Protein AF-A0A1A8GJW4-F1 (afdb_monomer_lite)

InterPro domains:
  IPR020796 Origin recognition complex, subunit 5 [PTHR12705] (11-185)
  IPR048866 ORC5, lid domain [PF21639] (101-168)

pLDDT: mean 83.35, std 12.85, range [35.0, 97.81]

Radius of gyration: 25.2 Å; chains: 1; bounding box: 48×34×77 Å

Sequence (191 aa):
VRIYRQQSSQFPAEQTRYIIMEKAELLRDADANLLPALLRLQELVEDNVTVILLSEIVWEAFRPNTGCFEPLLLHFPDYSKDELKQVLSKNKHPSYSAEFYSSYINILLGVFYSVCRDLRELRHLAALNFSKFCEPLEAGKAKAGDTHKLWKNIEPHLKKAMQTVYLREVSSLQWEQIQQMEEQETGAVRG

Structure (mmCIF, N/CA/C/O backbone):
data_AF-A0A1A8GJW4-F1
#
_entry.id   AF-A0A1A8GJW4-F1
#
loop_
_atom_site.group_PDB
_atom_site.id
_atom_site.type_symbol
_atom_site.label_atom_id
_atom_site.label_alt_id
_atom_site.label_comp_id
_atom_site.label_asym_id
_atom_site.label_entity_id
_atom_site.label_seq_id
_atom_site.pdbx_PDB_ins_code
_atom_site.Cartn_x
_atom_site.Cartn_y
_atom_site.Cartn_z
_atom_site.occupancy
_atom_site.B_iso_or_equiv
_atom_site.auth_seq_id
_atom_site.auth_comp_id
_atom_site.auth_asym_id
_atom_site.auth_atom_id
_atom_site.pdbx_PDB_model_num
ATOM 1 N N . VAL A 1 1 ? 16.864 -10.056 -25.316 1.00 65.69 1 VAL A N 1
ATOM 2 C CA . VAL A 1 1 ? 16.458 -9.907 -26.739 1.00 65.69 1 VAL A CA 1
ATOM 3 C C . VAL A 1 1 ? 16.730 -11.157 -27.577 1.00 65.69 1 VAL A C 1
ATOM 5 O O . VAL A 1 1 ? 15.770 -11.748 -28.041 1.00 65.69 1 VAL A O 1
ATOM 8 N N . ARG A 1 2 ? 17.983 -11.616 -27.749 1.00 70.00 2 ARG A N 1
ATOM 9 C CA . ARG A 1 2 ? 18.290 -12.791 -28.604 1.00 70.00 2 ARG A CA 1
ATOM 10 C C . ARG A 1 2 ? 17.572 -14.079 -28.179 1.00 70.00 2 ARG A C 1
ATOM 12 O O . ARG A 1 2 ? 16.931 -14.709 -29.007 1.00 70.00 2 ARG A O 1
ATOM 19 N N . ILE A 1 3 ? 17.626 -14.406 -26.887 1.00 71.62 3 ILE A N 1
ATOM 20 C CA . ILE A 1 3 ? 16.939 -15.578 -26.314 1.00 71.62 3 ILE A CA 1
ATOM 21 C C . ILE A 1 3 ? 15.421 -15.466 -26.515 1.00 71.62 3 ILE A C 1
ATOM 23 O O . ILE A 1 3 ? 14.776 -16.424 -26.923 1.00 71.62 3 ILE A O 1
ATOM 27 N N . TYR A 1 4 ? 14.867 -14.269 -26.302 1.00 73.31 4 TYR A N 1
ATOM 28 C CA . TYR A 1 4 ? 13.439 -14.013 -26.478 1.00 73.31 4 TYR A CA 1
ATOM 29 C C . TYR A 1 4 ? 12.990 -14.254 -27.924 1.00 73.31 4 TYR A C 1
ATOM 31 O O . TYR A 1 4 ? 12.059 -15.017 -28.140 1.00 73.31 4 TYR A O 1
ATOM 39 N N . ARG A 1 5 ? 13.692 -13.681 -28.914 1.00 66.06 5 ARG A N 1
ATOM 40 C CA . ARG A 1 5 ? 13.371 -13.878 -30.341 1.00 66.06 5 ARG A CA 1
ATOM 41 C C . ARG A 1 5 ? 13.477 -15.346 -30.774 1.00 66.06 5 ARG A C 1
ATOM 43 O O . ARG A 1 5 ? 12.678 -15.808 -31.584 1.00 66.06 5 ARG A O 1
ATOM 50 N N . GLN A 1 6 ? 14.445 -16.092 -30.234 1.00 67.62 6 GLN A N 1
ATOM 51 C CA . GLN A 1 6 ? 14.575 -17.530 -30.503 1.00 67.62 6 GLN A CA 1
ATOM 52 C C . GLN A 1 6 ? 13.377 -18.330 -29.979 1.00 67.62 6 GLN A C 1
ATOM 54 O O . GLN A 1 6 ? 12.920 -19.245 -30.658 1.00 67.62 6 GLN A O 1
ATOM 59 N N . GLN A 1 7 ? 12.852 -17.975 -28.806 1.00 66.06 7 GLN A N 1
ATOM 60 C CA . GLN A 1 7 ? 11.685 -18.640 -28.225 1.00 66.06 7 GLN A CA 1
ATOM 61 C C . GLN A 1 7 ? 10.363 -18.177 -28.855 1.00 66.06 7 GLN A C 1
ATOM 63 O O . GLN A 1 7 ? 9.485 -19.003 -29.085 1.00 66.06 7 GLN A O 1
ATOM 68 N N . SER A 1 8 ? 10.222 -16.896 -29.206 1.00 63.62 8 SER A N 1
ATOM 69 C CA . SER A 1 8 ? 9.008 -16.377 -29.854 1.00 63.62 8 SER A CA 1
ATOM 70 C C . SER A 1 8 ? 8.843 -16.871 -31.293 1.00 63.62 8 SER A C 1
ATOM 72 O O . SER A 1 8 ? 7.721 -17.082 -31.735 1.00 63.62 8 SER A O 1
ATOM 74 N N . SER A 1 9 ? 9.940 -17.168 -32.000 1.00 61.66 9 SER A N 1
ATOM 75 C CA . SER A 1 9 ? 9.884 -17.821 -33.321 1.00 61.66 9 SER A CA 1
ATOM 76 C C . SER A 1 9 ? 9.270 -19.228 -33.265 1.00 61.66 9 SER A C 1
ATOM 78 O O . SER A 1 9 ? 8.787 -19.726 -34.277 1.00 61.66 9 SER A O 1
ATOM 80 N N . GLN A 1 10 ? 9.288 -19.872 -32.092 1.00 60.69 10 GLN A N 1
ATOM 81 C CA . GLN A 1 10 ? 8.642 -21.168 -31.856 1.00 60.69 10 GLN A CA 1
ATOM 82 C C . GLN A 1 10 ? 7.187 -21.016 -31.378 1.00 60.69 10 GLN A C 1
ATOM 84 O O . GLN A 1 10 ? 6.403 -21.947 -31.537 1.00 60.69 10 GLN A O 1
ATOM 89 N N . PHE A 1 11 ? 6.818 -19.847 -30.835 1.00 63.12 11 PHE A N 1
ATOM 90 C CA . PHE A 1 11 ? 5.489 -19.533 -30.298 1.00 63.12 11 PHE A CA 1
ATOM 91 C C . PHE A 1 11 ? 5.122 -18.056 -30.560 1.00 63.12 11 PHE A C 1
ATOM 93 O O . PHE A 1 11 ? 5.321 -17.200 -29.681 1.00 63.12 11 PHE A O 1
ATOM 100 N N . PRO A 1 12 ? 4.601 -17.731 -31.760 1.00 63.50 12 PRO A N 1
ATOM 101 C CA . PRO A 1 12 ? 4.150 -16.381 -32.089 1.00 63.50 12 PRO A CA 1
ATOM 102 C C . PRO A 1 12 ? 3.119 -15.884 -31.069 1.00 63.50 12 PRO A C 1
ATOM 104 O O . PRO A 1 12 ? 2.293 -16.658 -30.582 1.00 63.50 12 PRO A O 1
ATOM 107 N N . ALA A 1 13 ? 3.165 -14.601 -30.710 1.00 63.12 13 ALA A N 1
ATOM 108 C CA . ALA A 1 13 ? 2.218 -14.039 -29.756 1.00 63.12 13 ALA A CA 1
ATOM 109 C C . ALA A 1 13 ? 0.830 -13.871 -30.393 1.00 63.12 13 ALA A C 1
ATOM 111 O O . ALA A 1 13 ? 0.579 -12.901 -31.102 1.00 63.12 13 ALA A O 1
ATOM 112 N N . GLU A 1 14 ? -0.101 -14.778 -30.101 1.00 77.44 14 GLU A N 1
ATOM 113 C CA . GLU A 1 14 ? -1.529 -14.549 -30.380 1.00 77.44 14 GLU A CA 1
ATOM 114 C C . GLU A 1 14 ? -2.140 -13.501 -29.424 1.00 77.44 14 GLU A C 1
ATOM 116 O O . GLU A 1 14 ? -3.216 -12.965 -29.682 1.00 77.44 14 GLU A O 1
ATOM 121 N N . GLN A 1 15 ? -1.458 -13.197 -28.310 1.00 83.75 15 GLN A N 1
ATOM 122 C CA . GLN A 1 15 ? -1.910 -12.307 -27.235 1.00 83.75 15 GLN A CA 1
ATOM 123 C C . GLN A 1 15 ? -0.754 -11.479 -26.651 1.00 83.75 15 GLN A C 1
ATOM 125 O O . GLN A 1 15 ? 0.407 -11.883 -26.719 1.00 83.75 15 GLN A O 1
ATOM 130 N N . THR A 1 16 ? -1.074 -10.337 -26.032 1.00 90.69 16 THR A N 1
ATOM 131 C CA . THR A 1 16 ? -0.095 -9.464 -25.362 1.00 90.69 16 THR A CA 1
ATOM 132 C C . THR A 1 16 ? 0.593 -10.174 -24.199 1.00 90.69 16 THR A C 1
ATOM 134 O O . THR A 1 16 ? -0.069 -10.738 -23.326 1.00 90.69 16 THR A O 1
ATOM 137 N N . ARG A 1 17 ? 1.927 -10.101 -24.140 1.00 90.31 17 ARG A N 1
ATOM 138 C CA . ARG A 1 17 ? 2.721 -10.631 -23.022 1.00 90.31 17 ARG A CA 1
ATOM 139 C C . ARG A 1 17 ? 3.146 -9.514 -22.079 1.00 90.31 17 ARG A C 1
ATOM 141 O O . ARG A 1 17 ? 3.749 -8.534 -22.503 1.00 90.31 17 ARG A O 1
ATOM 148 N N . TYR A 1 18 ? 2.861 -9.689 -20.794 1.00 95.19 18 TYR A N 1
ATOM 149 C CA . TYR A 1 18 ? 3.146 -8.693 -19.766 1.00 95.19 18 TYR A CA 1
ATOM 150 C C . TYR A 1 18 ? 4.381 -9.076 -18.954 1.00 95.19 18 TYR A C 1
ATOM 152 O O . TYR A 1 18 ? 4.516 -10.217 -18.514 1.00 95.19 18 TYR A O 1
ATOM 160 N N . ILE A 1 19 ? 5.262 -8.107 -18.730 1.00 95.81 19 ILE A N 1
ATOM 161 C CA . ILE A 1 19 ? 6.399 -8.219 -17.817 1.00 95.81 19 ILE A CA 1
ATOM 162 C C . ILE A 1 19 ? 6.176 -7.198 -16.710 1.00 95.81 19 ILE A C 1
ATOM 164 O O . ILE A 1 19 ? 6.215 -5.997 -16.962 1.00 95.81 19 ILE A O 1
ATOM 168 N N . ILE A 1 20 ? 5.921 -7.678 -15.497 1.00 97.06 20 ILE A N 1
ATOM 169 C CA . ILE A 1 20 ? 5.679 -6.828 -14.330 1.00 97.06 20 ILE A CA 1
ATOM 170 C C . ILE A 1 20 ? 6.958 -6.787 -13.504 1.00 97.06 20 ILE A C 1
ATOM 172 O O . ILE A 1 20 ? 7.481 -7.831 -13.113 1.00 97.06 20 ILE A O 1
ATOM 176 N N . MET A 1 21 ? 7.461 -5.583 -13.253 1.00 95.56 21 MET A N 1
ATOM 177 C CA . MET A 1 21 ? 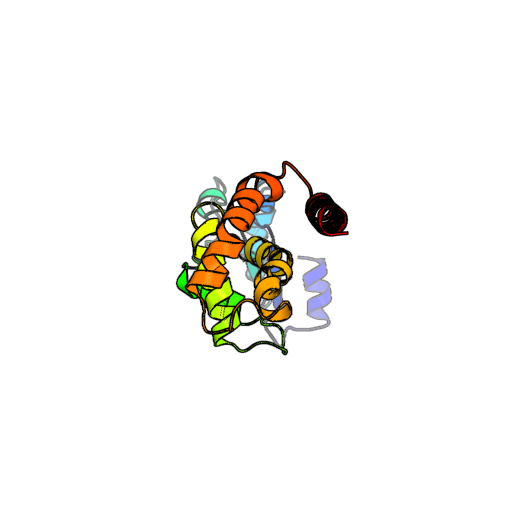8.644 -5.353 -12.434 1.00 95.56 21 MET A CA 1
ATOM 178 C C . MET A 1 21 ? 8.259 -4.568 -11.189 1.00 95.56 21 MET A C 1
ATOM 180 O O . MET A 1 21 ? 7.902 -3.393 -11.265 1.00 95.56 21 MET A O 1
ATOM 184 N N . GLU A 1 22 ? 8.343 -5.233 -10.043 1.00 95.12 22 GLU A N 1
ATOM 185 C CA . GLU A 1 22 ? 8.208 -4.601 -8.734 1.00 95.12 22 GLU A CA 1
ATOM 186 C C . GLU A 1 22 ? 9.512 -3.920 -8.318 1.00 95.12 22 GLU A C 1
ATOM 188 O O . GLU A 1 22 ? 10.598 -4.362 -8.702 1.00 95.12 22 GLU A O 1
ATOM 193 N N . LYS A 1 23 ? 9.402 -2.862 -7.506 1.00 93.94 23 LYS A N 1
ATOM 194 C CA . LYS A 1 23 ? 10.543 -2.072 -7.015 1.00 93.94 23 LYS A CA 1
ATOM 195 C C . LYS A 1 23 ? 11.435 -1.568 -8.147 1.00 93.94 23 LYS A C 1
ATOM 197 O O . LYS A 1 23 ? 12.666 -1.676 -8.105 1.00 93.94 23 LYS A O 1
ATOM 202 N N . ALA A 1 24 ? 10.803 -1.046 -9.196 1.00 95.44 24 ALA A N 1
ATOM 2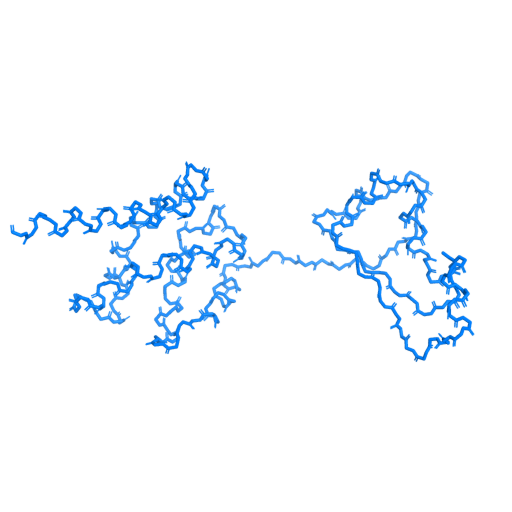03 C CA . ALA A 1 24 ? 11.486 -0.610 -10.404 1.00 95.44 24 ALA A CA 1
ATOM 204 C C . ALA A 1 24 ? 12.536 0.480 -10.128 1.00 95.44 24 ALA A C 1
ATOM 206 O O . ALA A 1 24 ? 13.466 0.625 -10.916 1.00 95.44 24 ALA A O 1
ATOM 207 N N . GLU A 1 25 ? 12.455 1.199 -9.005 1.00 93.94 25 GLU A N 1
ATOM 208 C CA . GLU A 1 25 ? 13.456 2.172 -8.558 1.00 93.94 25 GLU A CA 1
ATOM 209 C C . GLU A 1 25 ? 14.884 1.622 -8.504 1.00 93.94 25 GLU A C 1
ATOM 211 O O . GLU A 1 25 ? 15.827 2.391 -8.699 1.00 93.94 25 GLU A O 1
ATOM 216 N N . LEU A 1 26 ? 15.045 0.310 -8.301 1.00 92.69 26 LEU A N 1
ATOM 217 C CA . LEU A 1 26 ? 16.342 -0.369 -8.292 1.00 92.69 26 LEU A CA 1
ATOM 218 C C . LEU A 1 26 ? 16.977 -0.455 -9.688 1.00 92.69 26 LEU A C 1
ATOM 220 O O . LEU A 1 26 ? 18.186 -0.634 -9.808 1.00 92.69 26 LEU A O 1
ATOM 224 N N . LEU A 1 27 ? 16.192 -0.293 -10.761 1.00 91.31 27 LEU A N 1
ATOM 225 C CA . LEU A 1 27 ? 16.706 -0.268 -12.135 1.00 91.31 27 LEU A CA 1
ATOM 226 C C . LEU A 1 27 ? 17.577 0.958 -12.416 1.00 91.31 27 LEU A C 1
ATOM 228 O O . LEU A 1 27 ? 18.352 0.936 -13.368 1.00 91.31 27 LEU A O 1
ATOM 232 N N . ARG A 1 28 ? 17.467 2.010 -11.598 1.00 85.50 28 ARG A N 1
ATOM 233 C CA . ARG A 1 28 ? 18.303 3.214 -11.703 1.00 85.50 28 ARG A CA 1
ATOM 234 C C . ARG A 1 28 ? 19.750 2.951 -11.297 1.00 85.50 28 ARG A C 1
ATOM 236 O O . ARG A 1 28 ? 20.651 3.563 -11.857 1.00 85.50 28 ARG A O 1
ATOM 243 N N . ASP A 1 29 ? 19.947 2.032 -10.354 1.00 86.56 29 ASP A N 1
ATOM 244 C CA . ASP A 1 29 ? 21.261 1.649 -9.829 1.00 86.56 29 ASP A CA 1
ATOM 245 C C . ASP A 1 29 ? 21.875 0.466 -10.605 1.00 86.56 29 ASP A C 1
ATOM 247 O O . ASP A 1 29 ? 22.992 0.033 -10.322 1.00 86.56 29 ASP A O 1
ATOM 251 N N . ALA A 1 30 ? 21.135 -0.081 -11.575 1.00 87.31 30 ALA A N 1
ATOM 252 C CA . ALA A 1 30 ? 21.574 -1.164 -12.445 1.00 87.31 30 ALA A CA 1
ATOM 253 C C . ALA A 1 30 ? 22.366 -0.633 -13.660 1.00 87.31 30 ALA A C 1
ATOM 255 O O . ALA A 1 30 ? 22.903 0.474 -13.658 1.00 87.31 30 ALA A O 1
ATOM 256 N N . ASP A 1 31 ? 22.467 -1.434 -14.725 1.00 87.62 31 ASP A N 1
ATOM 257 C CA . ASP A 1 31 ? 23.097 -0.993 -15.972 1.00 87.62 31 ASP A CA 1
ATOM 258 C C . ASP A 1 31 ? 22.328 0.183 -16.600 1.00 87.62 31 ASP A C 1
ATOM 260 O O . ASP A 1 31 ? 21.106 0.127 -16.758 1.00 87.62 31 ASP A O 1
ATOM 264 N N . ALA A 1 32 ? 23.056 1.220 -17.024 1.00 86.25 32 ALA A N 1
ATOM 265 C CA . ALA A 1 32 ? 22.484 2.453 -17.569 1.00 86.25 32 ALA A CA 1
ATOM 266 C C . ALA A 1 32 ? 21.585 2.236 -18.803 1.00 86.25 32 ALA A C 1
ATOM 268 O O . ALA A 1 32 ? 20.712 3.057 -19.087 1.00 86.25 32 ALA A O 1
ATOM 269 N N . ASN A 1 33 ? 21.768 1.133 -19.536 1.00 89.44 33 ASN A N 1
ATOM 270 C CA . ASN A 1 33 ? 20.973 0.812 -20.720 1.00 89.44 33 ASN A CA 1
ATOM 271 C C . ASN A 1 33 ? 19.769 -0.081 -20.412 1.00 89.44 33 ASN A C 1
ATOM 273 O O . ASN A 1 33 ? 18.920 -0.265 -21.286 1.00 89.44 33 ASN A O 1
ATOM 277 N N . LEU A 1 34 ? 19.668 -0.637 -19.201 1.00 92.25 34 LEU A N 1
ATOM 278 C CA . LEU A 1 34 ? 18.616 -1.588 -18.855 1.00 92.25 34 LEU A CA 1
ATOM 279 C C . LEU A 1 34 ? 17.235 -0.933 -18.885 1.00 92.25 34 LEU A C 1
ATOM 281 O O . LEU A 1 34 ? 16.339 -1.431 -19.565 1.00 92.25 34 LEU A O 1
ATOM 285 N N . LEU A 1 35 ? 17.067 0.198 -18.197 1.00 93.06 35 LEU A N 1
ATOM 286 C CA . LEU A 1 35 ? 15.797 0.921 -18.169 1.00 93.06 35 LEU A CA 1
ATOM 287 C C . LEU A 1 35 ? 15.375 1.395 -19.580 1.00 93.06 35 LEU A C 1
ATOM 289 O O . LEU A 1 35 ? 14.270 1.042 -19.999 1.00 93.06 35 LEU A O 1
ATOM 293 N N . PRO A 1 36 ? 16.226 2.086 -20.373 1.00 93.50 36 PRO A N 1
ATOM 294 C CA . PRO A 1 36 ? 15.900 2.421 -21.762 1.00 93.50 36 PRO A CA 1
ATOM 295 C C . PRO A 1 36 ? 15.526 1.210 -22.628 1.00 93.50 36 PRO A C 1
ATOM 297 O O . PRO A 1 36 ? 14.598 1.295 -23.437 1.00 93.50 36 PRO A O 1
ATOM 300 N N . ALA A 1 37 ? 16.216 0.077 -22.459 1.00 93.50 37 ALA A N 1
ATOM 301 C CA . ALA A 1 37 ? 15.924 -1.145 -23.203 1.00 93.50 37 ALA A CA 1
ATOM 302 C C . ALA A 1 37 ? 14.579 -1.767 -22.807 1.00 93.50 37 ALA A C 1
ATOM 304 O O . ALA A 1 37 ? 13.872 -2.275 -23.674 1.00 93.50 37 ALA A O 1
ATOM 305 N N . LEU A 1 38 ? 14.207 -1.718 -21.526 1.00 94.81 38 LEU A N 1
ATOM 306 C CA . LEU A 1 38 ? 12.911 -2.199 -21.043 1.00 94.81 38 LEU A CA 1
ATOM 307 C C . LEU A 1 38 ? 11.757 -1.343 -21.574 1.00 94.81 38 LEU A C 1
ATOM 309 O O . LEU A 1 38 ? 10.760 -1.889 -22.040 1.00 94.81 38 LEU A O 1
ATOM 313 N N . LEU A 1 39 ? 11.914 -0.017 -21.580 1.00 94.94 39 LEU A N 1
ATOM 314 C CA . LEU A 1 39 ? 10.895 0.910 -22.088 1.00 94.94 39 LEU A CA 1
ATOM 315 C C . LEU A 1 39 ? 10.634 0.724 -23.588 1.00 94.94 39 LEU A C 1
ATOM 317 O O . LEU A 1 39 ? 9.508 0.881 -24.044 1.00 94.94 39 LEU A O 1
ATOM 321 N N . ARG A 1 40 ? 11.664 0.343 -24.353 1.00 95.31 40 ARG A N 1
ATOM 322 C CA . ARG A 1 40 ? 11.571 0.064 -25.797 1.00 95.31 40 ARG A CA 1
ATOM 323 C C . ARG A 1 40 ? 11.541 -1.426 -26.122 1.00 95.31 40 ARG A C 1
ATOM 325 O O . ARG A 1 40 ? 11.787 -1.811 -27.266 1.00 95.31 40 ARG A O 1
ATOM 332 N N . LEU A 1 41 ? 11.264 -2.284 -25.138 1.00 94.38 41 LEU A N 1
ATOM 333 C CA . LEU A 1 41 ? 11.421 -3.727 -25.306 1.00 94.38 41 LEU A CA 1
ATOM 334 C C . LEU A 1 41 ? 10.573 -4.256 -26.461 1.00 94.38 41 LEU A C 1
ATOM 336 O O . LEU A 1 41 ? 11.084 -5.062 -27.230 1.00 94.38 41 LEU A O 1
ATOM 340 N N . GLN A 1 42 ? 9.343 -3.755 -26.612 1.00 92.62 42 GLN A N 1
ATOM 341 C CA . GLN A 1 42 ? 8.426 -4.093 -27.704 1.00 92.62 42 GLN A CA 1
ATOM 342 C C . GLN A 1 42 ? 9.080 -3.920 -29.085 1.00 92.62 42 GLN A C 1
ATOM 344 O O . GLN A 1 42 ? 9.060 -4.834 -29.906 1.00 92.62 42 GLN A O 1
ATOM 349 N N . GLU A 1 43 ? 9.728 -2.777 -29.318 1.00 92.94 43 GLU A N 1
ATOM 350 C CA . GLU A 1 43 ? 10.438 -2.477 -30.567 1.00 92.94 43 GLU A CA 1
ATOM 351 C C . GLU A 1 43 ? 11.680 -3.360 -30.732 1.00 92.94 43 GLU A C 1
ATOM 353 O O . GLU A 1 43 ? 11.978 -3.835 -31.823 1.00 92.94 43 GLU A O 1
ATOM 358 N N . LEU A 1 44 ? 12.406 -3.612 -29.639 1.00 91.88 44 LEU A N 1
ATOM 359 C CA . LEU A 1 44 ? 13.618 -4.433 -29.660 1.00 91.88 44 LEU A CA 1
ATOM 360 C C . LEU A 1 44 ? 13.328 -5.910 -29.930 1.00 91.88 44 LEU A C 1
ATOM 362 O O . LEU A 1 44 ? 14.182 -6.611 -30.477 1.00 91.88 44 LEU A O 1
ATOM 366 N N . VAL A 1 45 ? 12.167 -6.421 -29.531 1.00 89.38 45 VAL A N 1
ATOM 367 C CA . VAL A 1 45 ? 11.777 -7.816 -29.781 1.00 89.38 45 VAL A CA 1
ATOM 368 C C . VAL A 1 45 ? 10.889 -7.983 -31.008 1.00 89.38 45 VAL A C 1
ATOM 370 O O . VAL A 1 45 ? 10.791 -9.111 -31.474 1.00 89.38 45 VAL A O 1
ATOM 373 N N . GLU A 1 46 ? 10.341 -6.889 -31.549 1.00 87.81 46 GLU A N 1
ATOM 374 C CA . GLU A 1 46 ? 9.384 -6.883 -32.667 1.00 87.81 46 GLU A CA 1
ATOM 375 C C . GLU A 1 46 ? 8.161 -7.771 -32.374 1.00 87.81 46 GLU A C 1
ATOM 377 O O . GLU A 1 46 ? 7.705 -8.541 -33.213 1.00 87.81 46 GLU A O 1
ATOM 382 N N . ASP A 1 47 ? 7.652 -7.688 -31.142 1.00 86.62 47 ASP A N 1
ATOM 383 C CA . ASP A 1 47 ? 6.578 -8.547 -30.639 1.00 86.62 47 ASP A CA 1
ATOM 384 C C . ASP A 1 47 ? 5.688 -7.787 -29.646 1.00 86.62 47 ASP A C 1
ATOM 386 O O . ASP A 1 47 ? 6.105 -6.776 -29.080 1.00 86.62 47 ASP A O 1
ATOM 390 N N . ASN A 1 48 ? 4.472 -8.277 -29.405 1.00 90.19 48 ASN A N 1
ATOM 391 C CA . ASN A 1 48 ? 3.480 -7.634 -28.546 1.00 90.19 48 ASN A CA 1
ATOM 392 C C . ASN A 1 48 ? 3.787 -7.867 -27.054 1.00 90.19 48 ASN A C 1
ATOM 394 O O . ASN A 1 48 ? 3.234 -8.759 -26.399 1.00 90.19 48 ASN A O 1
ATOM 398 N N . VAL A 1 49 ? 4.712 -7.062 -26.527 1.00 92.56 49 VAL A N 1
ATOM 399 C CA . VAL A 1 49 ? 5.171 -7.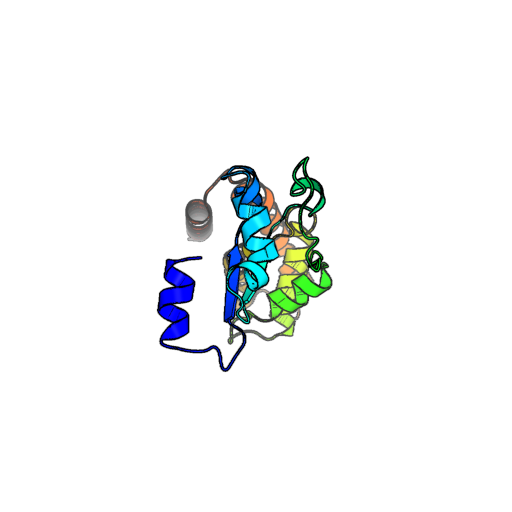100 -25.135 1.00 92.56 49 VAL A CA 1
ATOM 400 C C . VAL A 1 49 ? 4.917 -5.769 -24.452 1.00 92.56 49 VAL A C 1
ATOM 402 O O . VAL A 1 49 ? 5.324 -4.723 -24.946 1.00 92.56 49 VAL A O 1
ATOM 405 N N . THR A 1 50 ? 4.319 -5.815 -23.266 1.00 95.50 50 THR A N 1
ATOM 406 C CA . THR A 1 50 ? 4.124 -4.648 -22.404 1.00 95.50 50 THR A CA 1
ATOM 407 C C . THR A 1 50 ? 4.912 -4.821 -21.113 1.00 95.50 50 THR A C 1
ATOM 409 O O . THR A 1 50 ? 4.755 -5.818 -20.408 1.00 95.50 50 THR A O 1
ATOM 412 N N . VAL A 1 51 ? 5.748 -3.836 -20.784 1.00 96.81 51 VAL A N 1
ATOM 413 C CA . VAL A 1 51 ? 6.468 -3.780 -19.507 1.00 96.81 51 VAL A CA 1
ATOM 414 C C . VAL A 1 51 ? 5.720 -2.844 -18.563 1.00 96.81 51 VAL A C 1
ATOM 416 O O . VAL A 1 51 ? 5.436 -1.703 -18.919 1.00 96.81 51 VAL A O 1
ATOM 419 N N . ILE A 1 52 ? 5.400 -3.327 -17.365 1.00 97.81 52 ILE A N 1
ATOM 420 C CA . ILE A 1 52 ? 4.753 -2.562 -16.298 1.00 97.81 52 ILE A CA 1
ATOM 421 C C . ILE A 1 52 ? 5.769 -2.394 -15.173 1.00 97.81 52 ILE A C 1
ATOM 423 O O . ILE A 1 52 ? 6.229 -3.378 -14.593 1.00 97.81 52 ILE A O 1
ATOM 427 N N . LEU A 1 53 ? 6.117 -1.146 -14.877 1.00 96.75 53 LEU A N 1
ATOM 428 C CA . LEU A 1 53 ? 7.046 -0.783 -13.812 1.00 96.75 53 LEU A CA 1
ATOM 429 C C . LEU A 1 53 ? 6.249 -0.284 -12.606 1.00 96.75 53 LEU A C 1
ATOM 431 O O . LEU A 1 53 ? 5.456 0.647 -12.731 1.00 96.75 53 LEU A O 1
ATOM 435 N N . LEU A 1 54 ? 6.463 -0.900 -11.447 1.00 97.25 54 LEU A N 1
ATOM 436 C CA . LEU A 1 54 ? 5.847 -0.513 -10.180 1.00 97.25 54 LEU A CA 1
ATOM 437 C C . LEU A 1 54 ? 6.924 0.096 -9.280 1.00 97.25 54 LEU A C 1
ATOM 439 O O . LEU A 1 54 ? 7.953 -0.538 -9.036 1.00 97.25 54 LEU A O 1
ATOM 443 N N . SER A 1 55 ? 6.692 1.312 -8.789 1.00 95.62 55 SER A N 1
ATOM 444 C CA . SER A 1 55 ? 7.623 2.023 -7.912 1.00 95.62 55 SER A CA 1
ATOM 445 C C . SER A 1 55 ? 6.899 2.966 -6.957 1.00 95.62 55 SER A C 1
ATOM 447 O O . SER A 1 55 ? 5.816 3.458 -7.267 1.00 95.62 55 SER A O 1
ATOM 449 N N . GLU A 1 56 ? 7.534 3.241 -5.819 1.00 93.81 56 GLU A N 1
ATOM 450 C CA . GLU A 1 56 ? 7.141 4.287 -4.865 1.00 93.81 56 GLU A CA 1
ATOM 451 C C . GLU A 1 56 ? 7.777 5.654 -5.197 1.00 93.81 56 GLU A C 1
ATOM 453 O O . GLU A 1 56 ? 7.509 6.652 -4.529 1.00 93.81 56 GLU A O 1
ATOM 458 N N . ILE A 1 57 ? 8.630 5.720 -6.226 1.00 93.12 57 ILE A N 1
ATOM 459 C CA . ILE A 1 57 ? 9.345 6.934 -6.632 1.00 93.12 57 ILE A CA 1
ATOM 460 C C . ILE A 1 57 ? 8.702 7.539 -7.885 1.00 93.12 57 ILE A C 1
ATOM 462 O O . ILE A 1 57 ? 8.316 6.832 -8.815 1.00 93.12 57 ILE A O 1
ATOM 466 N N . VAL A 1 58 ? 8.628 8.871 -7.928 1.00 94.31 58 VAL A N 1
ATOM 467 C CA . VAL A 1 58 ? 8.140 9.620 -9.095 1.00 94.31 58 VAL A CA 1
ATOM 468 C C . VAL A 1 58 ? 9.050 9.445 -10.317 1.00 94.31 58 VAL A C 1
ATOM 470 O O . VAL A 1 58 ? 10.273 9.323 -10.196 1.00 94.31 58 VAL A O 1
ATOM 473 N N . TRP A 1 59 ? 8.454 9.458 -11.509 1.00 94.06 59 TRP A N 1
ATOM 474 C CA . TRP A 1 59 ? 9.137 9.155 -12.771 1.00 94.06 59 TRP A CA 1
ATOM 475 C C . TRP A 1 59 ? 10.318 10.084 -13.080 1.00 94.06 59 TRP A C 1
ATOM 477 O O . TRP A 1 59 ? 11.314 9.664 -13.664 1.00 94.06 59 TRP A O 1
ATOM 487 N N . GLU A 1 60 ? 10.265 11.339 -12.646 1.00 92.19 60 GLU A N 1
ATOM 488 C CA . GLU A 1 60 ? 11.332 12.319 -12.851 1.00 92.19 60 GLU A CA 1
ATOM 489 C C . GLU A 1 60 ? 12.675 11.832 -12.297 1.00 92.19 60 GLU A C 1
ATOM 491 O O . GLU A 1 60 ? 13.720 12.115 -12.879 1.00 92.19 60 GLU A O 1
ATOM 496 N N . ALA A 1 61 ? 12.653 11.046 -11.217 1.00 91.50 61 ALA A N 1
ATOM 497 C CA . ALA A 1 61 ? 13.855 10.486 -10.611 1.00 91.50 61 ALA A CA 1
ATOM 498 C C . ALA A 1 61 ? 14.395 9.242 -11.340 1.00 91.50 61 ALA A C 1
ATOM 500 O O . ALA A 1 61 ? 15.431 8.719 -10.931 1.00 91.50 61 ALA A O 1
ATOM 501 N N . PHE A 1 62 ? 13.704 8.747 -12.372 1.00 90.62 62 PHE A N 1
ATOM 502 C CA . PHE A 1 62 ? 14.145 7.651 -13.242 1.00 90.62 62 PHE A CA 1
ATOM 503 C C . PHE A 1 62 ? 14.831 8.136 -14.517 1.00 90.62 62 PHE A C 1
ATOM 505 O O . PHE A 1 62 ? 15.551 7.359 -15.146 1.00 90.62 62 PHE A O 1
ATOM 512 N N . ARG A 1 63 ? 14.594 9.388 -14.928 1.00 88.38 63 ARG A N 1
ATOM 513 C CA . ARG A 1 63 ? 15.057 9.887 -16.225 1.00 88.38 63 ARG A CA 1
ATOM 514 C C . ARG A 1 63 ? 16.591 9.890 -16.302 1.00 88.38 63 ARG A C 1
ATOM 516 O O . ARG A 1 63 ? 17.233 10.600 -15.529 1.00 88.38 63 ARG A O 1
ATOM 523 N N . PRO A 1 64 ? 17.194 9.157 -17.255 1.00 86.12 64 PRO A N 1
ATOM 524 C CA . PRO A 1 64 ? 18.628 9.226 -17.487 1.00 86.12 64 PRO A CA 1
ATOM 525 C C . PRO A 1 64 ? 18.997 10.538 -18.191 1.00 86.12 64 PRO A C 1
ATOM 527 O O . PRO A 1 64 ? 18.194 11.118 -18.925 1.00 86.12 64 PRO A O 1
ATOM 530 N N . ASN A 1 65 ? 20.253 10.969 -18.046 1.00 86.12 65 ASN A N 1
ATOM 531 C CA . ASN A 1 65 ? 20.757 12.218 -18.639 1.00 86.12 65 ASN A CA 1
ATOM 532 C C . ASN A 1 65 ? 20.635 12.271 -20.172 1.00 86.12 65 ASN A C 1
ATOM 534 O O . ASN A 1 65 ? 20.515 13.346 -20.751 1.00 86.12 65 ASN A O 1
ATOM 538 N N . THR A 1 66 ? 20.674 11.117 -20.837 1.00 85.75 66 THR A N 1
ATOM 539 C CA . THR A 1 66 ? 20.566 10.992 -22.298 1.00 85.75 66 THR A CA 1
ATOM 540 C C . THR A 1 66 ? 19.121 10.908 -22.799 1.00 85.75 66 THR A C 1
ATOM 542 O O . THR A 1 66 ? 18.906 10.781 -24.002 1.00 85.75 66 THR A O 1
ATOM 545 N N . GLY A 1 67 ? 18.134 10.964 -21.898 1.00 86.62 67 GLY A N 1
ATOM 546 C CA . GLY A 1 67 ? 16.723 10.745 -22.211 1.00 86.62 67 GLY A CA 1
ATOM 547 C C . GLY A 1 67 ? 16.372 9.270 -22.437 1.00 86.62 67 GLY A C 1
ATOM 548 O O . GLY A 1 67 ? 17.239 8.408 -22.593 1.00 86.62 67 GLY A O 1
ATOM 549 N N . CYS A 1 68 ? 15.074 8.965 -22.424 1.00 90.06 68 CYS A N 1
ATOM 550 C CA . CYS A 1 68 ? 14.534 7.635 -22.707 1.00 90.06 68 CYS A CA 1
ATOM 551 C C . CYS A 1 68 ? 13.097 7.738 -23.243 1.00 90.06 68 CYS A C 1
ATOM 553 O O . CYS A 1 68 ? 12.545 8.832 -23.340 1.00 90.06 68 CYS A O 1
ATOM 555 N N . PHE A 1 69 ? 12.510 6.606 -23.634 1.00 92.75 69 PHE A N 1
ATOM 556 C CA . PHE A 1 69 ? 11.112 6.556 -24.058 1.00 92.75 69 PHE A CA 1
ATOM 557 C C . PHE A 1 69 ? 10.188 6.835 -22.863 1.00 92.75 69 PHE A C 1
ATOM 559 O O . PHE A 1 69 ? 10.321 6.188 -21.828 1.00 92.75 69 PHE A O 1
ATOM 566 N N . GLU A 1 70 ? 9.260 7.782 -22.998 1.00 94.44 70 GLU A N 1
ATOM 567 C CA . GLU A 1 70 ? 8.359 8.177 -21.910 1.00 94.44 70 GLU A CA 1
ATOM 568 C C . GLU A 1 70 ? 7.193 7.177 -21.772 1.00 94.44 70 GLU A C 1
ATOM 570 O O . GLU A 1 70 ? 6.407 7.027 -22.712 1.00 94.44 70 GLU A O 1
ATOM 575 N N . PRO A 1 71 ? 7.061 6.478 -20.629 1.00 95.06 71 PRO A N 1
ATOM 576 C CA . PRO A 1 71 ? 5.983 5.525 -20.407 1.00 95.06 71 PRO A CA 1
ATOM 577 C C . PRO A 1 71 ? 4.659 6.227 -20.076 1.00 95.06 71 PRO A C 1
ATOM 579 O O . PRO A 1 71 ? 4.613 7.402 -19.710 1.00 95.06 71 PRO A O 1
ATOM 582 N N . LEU A 1 72 ? 3.563 5.466 -20.129 1.00 96.19 72 LEU A N 1
ATOM 583 C CA . LEU A 1 72 ? 2.289 5.900 -19.561 1.00 96.19 72 LEU A CA 1
ATOM 584 C C . LEU A 1 72 ? 2.383 5.896 -18.029 1.00 96.19 72 LEU A C 1
ATOM 586 O O . LEU A 1 72 ? 2.535 4.839 -17.416 1.00 96.19 72 LEU A O 1
ATOM 590 N N . LEU A 1 73 ? 2.256 7.072 -17.417 1.00 96.50 73 LEU A N 1
ATOM 591 C CA . LEU A 1 73 ? 2.292 7.222 -15.965 1.00 96.50 73 LEU A CA 1
ATOM 592 C C . LEU A 1 73 ? 0.902 7.006 -15.363 1.00 96.50 73 LEU A C 1
ATOM 594 O O . LEU A 1 73 ? -0.051 7.705 -15.705 1.00 96.50 73 LEU A O 1
ATOM 598 N N . LEU A 1 74 ? 0.802 6.049 -14.440 1.00 96.88 74 LEU A N 1
ATOM 599 C CA . LEU A 1 74 ? -0.407 5.762 -13.673 1.00 96.88 74 LEU A CA 1
ATOM 600 C C . LEU A 1 74 ? -0.115 5.972 -12.188 1.00 96.88 74 LEU A C 1
ATOM 602 O O . LEU A 1 74 ? 0.675 5.244 -11.594 1.00 96.88 74 LEU A O 1
ATOM 606 N N . HIS A 1 75 ? -0.757 6.974 -11.594 1.00 95.62 75 HIS A N 1
ATOM 607 C CA . HIS A 1 75 ? -0.620 7.277 -10.174 1.00 95.62 75 HIS A CA 1
ATOM 608 C C . HIS A 1 75 ? -1.679 6.528 -9.358 1.00 95.62 75 HIS A C 1
ATOM 610 O O . HIS A 1 75 ? -2.875 6.656 -9.622 1.00 95.62 75 HIS A O 1
ATOM 616 N N . PHE A 1 76 ? -1.229 5.778 -8.352 1.00 95.19 76 PHE A N 1
ATOM 617 C CA . PHE A 1 76 ? -2.080 5.122 -7.362 1.00 95.19 76 PHE A CA 1
ATOM 618 C C . PHE A 1 76 ? -2.060 5.972 -6.086 1.00 95.19 76 PHE A C 1
ATOM 620 O O . PHE A 1 76 ? -1.065 5.927 -5.366 1.00 95.19 76 PHE A O 1
ATOM 627 N N . PRO A 1 77 ? -3.101 6.786 -5.824 1.00 93.81 77 PRO A N 1
ATOM 628 C CA . PRO A 1 77 ? -3.116 7.669 -4.666 1.00 93.81 77 PRO A CA 1
ATOM 629 C C . PRO A 1 77 ? -3.221 6.886 -3.355 1.00 93.81 77 PRO A C 1
ATOM 631 O O . PRO A 1 77 ? -3.765 5.780 -3.312 1.00 93.81 77 PRO A O 1
ATOM 634 N N . ASP A 1 78 ? -2.760 7.512 -2.274 1.00 92.00 78 ASP A N 1
ATOM 635 C CA . ASP A 1 78 ? -2.955 6.999 -0.922 1.00 92.00 78 ASP A CA 1
ATOM 636 C C . ASP A 1 78 ? -4.443 6.887 -0.579 1.00 92.00 78 ASP A C 1
ATOM 638 O O . ASP A 1 78 ? -5.245 7.770 -0.894 1.00 92.00 78 ASP A O 1
ATOM 642 N N . TYR A 1 79 ? -4.799 5.833 0.155 1.00 95.25 79 TYR A N 1
ATOM 643 C CA . TYR A 1 79 ? -6.151 5.675 0.673 1.00 95.25 79 TYR A CA 1
ATOM 644 C C . TYR A 1 79 ? -6.498 6.773 1.683 1.00 95.25 79 TYR A C 1
ATOM 646 O O . TYR A 1 79 ? -5.771 7.032 2.649 1.00 95.25 79 TYR A O 1
ATOM 654 N N . SER A 1 80 ? -7.682 7.353 1.521 1.00 95.38 80 SER A N 1
ATOM 655 C CA . SER A 1 80 ? -8.315 8.189 2.537 1.00 95.38 80 SER A CA 1
ATOM 656 C C . SER A 1 80 ? -8.708 7.372 3.775 1.00 95.38 80 SER A C 1
ATOM 658 O O . SER A 1 80 ? -8.829 6.144 3.745 1.00 95.38 80 SER A O 1
ATOM 660 N N . LYS A 1 81 ? -8.976 8.060 4.892 1.00 95.19 81 LYS A N 1
ATOM 661 C CA . LYS A 1 81 ? -9.453 7.418 6.129 1.00 95.19 81 LYS A CA 1
ATOM 662 C C . LYS A 1 81 ? -10.719 6.581 5.905 1.00 95.19 81 LYS A C 1
ATOM 664 O O . LYS A 1 81 ? -10.845 5.500 6.480 1.00 95.19 81 LYS A O 1
ATOM 669 N N . ASP A 1 82 ? -11.636 7.069 5.074 1.00 95.56 82 ASP A N 1
ATOM 670 C CA . ASP A 1 82 ? -12.895 6.382 4.786 1.00 95.56 82 ASP A CA 1
ATOM 671 C C . ASP A 1 82 ? -12.681 5.147 3.904 1.00 95.56 82 ASP A C 1
ATOM 673 O O . ASP A 1 82 ? -13.262 4.096 4.179 1.00 95.56 82 ASP A O 1
ATOM 677 N N . GLU A 1 83 ? -11.794 5.216 2.908 1.00 96.06 83 GLU A N 1
ATOM 678 C CA . GLU A 1 83 ? -11.422 4.053 2.093 1.00 96.06 83 GLU A CA 1
ATOM 679 C C . GLU A 1 83 ? -10.703 2.990 2.927 1.00 96.06 83 GLU A C 1
ATOM 681 O O . GLU A 1 83 ? -11.059 1.813 2.855 1.00 96.06 83 GLU A O 1
ATOM 686 N N . LEU A 1 84 ? -9.763 3.387 3.794 1.00 95.81 84 LEU A N 1
ATOM 687 C CA . LEU A 1 84 ? -9.121 2.465 4.736 1.00 95.81 84 LEU A CA 1
ATOM 688 C C . LEU A 1 84 ? -10.157 1.780 5.627 1.00 95.81 84 LEU A C 1
ATOM 690 O O . LEU A 1 84 ? -10.110 0.561 5.797 1.00 95.81 84 LEU A O 1
ATOM 694 N N . LYS A 1 85 ? -11.127 2.534 6.160 1.00 95.00 85 LYS A N 1
ATOM 695 C CA . LYS A 1 85 ? -12.222 1.970 6.958 1.00 95.00 85 LYS A CA 1
ATOM 696 C C . LYS A 1 85 ? -13.004 0.935 6.157 1.00 95.00 85 LYS A C 1
ATOM 698 O O . LYS A 1 85 ? -13.261 -0.154 6.673 1.00 95.00 85 LYS A O 1
ATOM 703 N N . GLN A 1 86 ? -13.368 1.248 4.916 1.00 94.56 86 GLN A N 1
ATOM 704 C CA . GLN A 1 86 ? -14.108 0.335 4.044 1.00 94.56 86 GLN A CA 1
ATOM 705 C C . GLN A 1 86 ? -13.314 -0.937 3.739 1.00 94.56 86 GLN A C 1
ATOM 707 O O . GLN A 1 86 ? -13.862 -2.033 3.845 1.00 94.56 86 GLN A O 1
ATOM 712 N N . VAL A 1 87 ? -12.034 -0.815 3.383 1.00 94.94 87 VAL A N 1
ATOM 713 C CA . VAL A 1 87 ? -11.178 -1.956 3.032 1.00 94.94 87 VAL A CA 1
ATOM 714 C C . VAL A 1 87 ? -10.912 -2.838 4.251 1.00 94.94 87 VAL A C 1
ATOM 716 O O . VAL A 1 87 ? -11.088 -4.055 4.173 1.00 94.94 87 VAL A O 1
ATOM 719 N N . LEU A 1 88 ? -10.553 -2.250 5.394 1.00 93.88 88 LEU A N 1
ATOM 720 C CA . LEU A 1 88 ? -10.284 -2.996 6.625 1.00 93.88 88 LEU A CA 1
ATOM 721 C C . LEU A 1 88 ? -11.539 -3.702 7.151 1.00 93.88 88 LEU A C 1
ATOM 723 O O . LEU A 1 88 ? -11.456 -4.855 7.570 1.00 93.88 88 LEU A O 1
ATOM 727 N N . SER A 1 89 ? -12.712 -3.066 7.052 1.00 92.94 89 SER A N 1
ATOM 728 C CA . SER A 1 89 ? -13.975 -3.640 7.542 1.00 92.94 89 SER A CA 1
ATOM 729 C C . SER A 1 89 ? -14.440 -4.883 6.770 1.00 92.94 89 SER A C 1
ATOM 731 O O . SER A 1 89 ? -15.299 -5.613 7.265 1.00 92.94 89 SER A O 1
ATOM 733 N N . LYS A 1 90 ? -13.883 -5.158 5.580 1.00 88.75 90 LYS A N 1
ATOM 734 C CA . LYS A 1 90 ? -14.198 -6.370 4.800 1.00 88.75 90 LYS A CA 1
ATOM 735 C C . LYS A 1 90 ? -13.636 -7.647 5.432 1.00 88.75 90 LYS A C 1
ATOM 737 O O . LYS A 1 90 ? -14.223 -8.707 5.248 1.00 88.75 90 LYS A O 1
ATOM 742 N N . ASN A 1 91 ? -12.554 -7.558 6.208 1.00 78.81 91 ASN A N 1
ATOM 743 C CA . ASN A 1 91 ? -11.903 -8.712 6.847 1.00 78.81 91 ASN A CA 1
ATOM 744 C C . ASN A 1 91 ? -12.525 -9.057 8.213 1.00 78.81 91 ASN A C 1
ATOM 746 O O . ASN A 1 91 ? -11.814 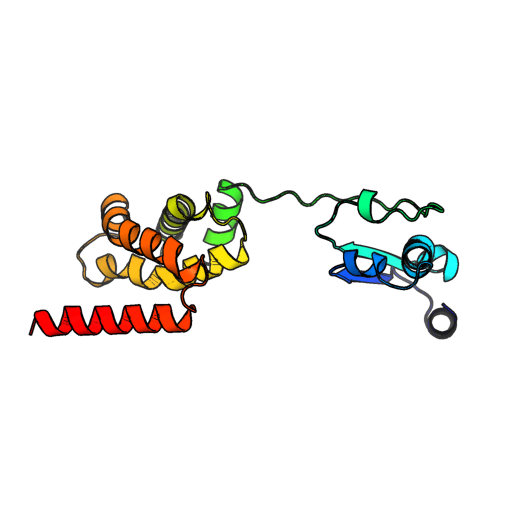-9.374 9.165 1.00 78.81 91 ASN A O 1
ATOM 750 N N . LYS A 1 92 ? -13.852 -8.944 8.339 1.00 82.81 92 LYS A N 1
ATOM 751 C CA . LYS A 1 92 ? -14.537 -9.179 9.612 1.00 82.81 92 LYS A CA 1
ATOM 752 C C . LYS A 1 92 ? -14.536 -10.661 9.989 1.00 82.81 92 LYS A C 1
ATOM 754 O O . LYS A 1 92 ? -14.669 -11.536 9.135 1.00 82.81 92 LYS A O 1
ATOM 759 N N . HIS A 1 93 ? -14.490 -10.935 11.288 1.00 75.44 93 HIS A N 1
ATOM 760 C CA . HIS A 1 93 ? -14.699 -12.286 11.792 1.00 75.44 93 HIS A CA 1
ATOM 761 C C . HIS A 1 93 ? -16.179 -12.706 11.620 1.00 75.44 93 HIS A C 1
ATOM 763 O O . HIS A 1 93 ? -17.065 -11.896 11.921 1.00 75.44 93 HIS A O 1
ATOM 769 N N . PRO A 1 94 ? -16.486 -13.946 11.180 1.00 79.25 94 PRO A N 1
ATOM 770 C CA . PRO A 1 94 ? -17.860 -14.391 10.915 1.00 79.25 94 PRO A CA 1
ATOM 771 C C . PRO A 1 94 ? -18.808 -14.268 12.114 1.00 79.25 94 PRO A C 1
ATOM 773 O O . PRO A 1 94 ? -19.991 -13.996 11.931 1.00 79.25 94 PRO A O 1
ATOM 776 N N . SER A 1 95 ? -18.287 -14.421 13.335 1.00 82.94 95 SER A N 1
ATOM 777 C CA . SER A 1 95 ? -19.080 -14.381 14.573 1.00 82.94 95 SER A CA 1
ATOM 778 C C . SER A 1 95 ? -19.612 -12.998 14.961 1.00 82.94 95 SER A C 1
ATOM 780 O O . SER A 1 95 ? -20.424 -12.915 15.878 1.00 82.94 95 SER A O 1
ATOM 782 N N . TYR A 1 96 ? -19.180 -11.918 14.299 1.00 83.81 96 TYR A N 1
ATOM 783 C CA . TYR A 1 96 ? -19.601 -10.556 14.639 1.00 83.81 96 TYR A CA 1
ATOM 784 C C . TYR A 1 96 ? -20.317 -9.857 13.473 1.00 83.81 96 TYR A C 1
ATOM 786 O O . TYR A 1 96 ? -20.080 -10.116 12.282 1.00 83.81 96 TYR A O 1
ATOM 794 N N . SER A 1 97 ? -21.218 -8.934 13.823 1.00 87.50 97 SER A N 1
ATOM 795 C CA . SER A 1 97 ? -21.935 -8.131 12.833 1.00 87.50 97 SER A CA 1
ATOM 796 C C . SER A 1 97 ? -20.979 -7.183 12.095 1.00 87.50 97 SER A C 1
ATOM 798 O O . SER A 1 97 ? -19.905 -6.828 12.592 1.00 87.50 97 SER A O 1
ATOM 800 N N . ALA A 1 98 ? -21.356 -6.781 10.880 1.00 88.44 98 ALA A N 1
ATOM 801 C CA . ALA A 1 98 ? -20.531 -5.872 10.085 1.00 88.44 98 ALA A CA 1
ATOM 802 C C . ALA A 1 98 ? -20.450 -4.480 10.731 1.00 88.44 98 ALA A C 1
ATOM 804 O O . ALA A 1 98 ? -19.404 -3.837 10.705 1.00 88.44 98 ALA A O 1
ATOM 805 N N . GLU A 1 99 ? -21.534 -4.045 11.367 1.00 88.75 99 GLU A N 1
ATOM 806 C CA . GLU A 1 99 ? -21.654 -2.768 12.068 1.00 88.75 99 GLU A CA 1
ATOM 807 C C . GLU A 1 99 ? -20.734 -2.729 13.290 1.00 88.75 99 GLU A C 1
ATOM 809 O O . GLU A 1 99 ? -20.066 -1.721 13.535 1.00 88.75 99 GLU A O 1
ATOM 814 N N . PHE A 1 100 ? -20.648 -3.843 14.024 1.00 88.25 100 PHE A N 1
ATOM 815 C CA . PHE A 1 100 ? -19.764 -3.972 15.177 1.00 88.25 100 PHE A CA 1
ATOM 816 C C . PHE A 1 100 ? -18.294 -3.868 14.763 1.00 88.25 100 PHE A C 1
ATOM 818 O O . PHE A 1 100 ? -17.550 -3.043 15.296 1.00 88.25 100 PHE A O 1
ATOM 825 N N . TYR A 1 101 ? -17.887 -4.645 13.755 1.00 91.25 101 TYR A N 1
ATOM 826 C CA . TYR A 1 101 ? -16.509 -4.621 13.266 1.00 91.25 101 TYR A CA 1
ATOM 827 C C . TYR A 1 101 ? -16.151 -3.279 12.604 1.00 91.25 101 TYR A C 1
ATOM 829 O O . TYR A 1 101 ? -15.074 -2.738 12.831 1.00 91.25 101 TYR A O 1
ATOM 837 N N . SER A 1 102 ? -17.075 -2.667 11.861 1.00 91.38 102 SER A N 1
ATOM 838 C CA . SER A 1 102 ? -16.884 -1.323 11.296 1.00 91.38 102 SER A CA 1
ATOM 839 C C . SER A 1 102 ? -16.711 -0.254 12.381 1.00 91.38 102 SER A C 1
ATOM 841 O O . SER A 1 102 ? -15.880 0.648 12.244 1.00 91.38 102 SER A O 1
ATOM 843 N N . SER A 1 103 ? -17.436 -0.373 13.499 1.00 89.81 103 SER A N 1
ATOM 844 C CA . SER A 1 103 ? -17.261 0.506 14.662 1.00 89.81 103 SER A CA 1
ATOM 845 C C . SER A 1 103 ? -15.885 0.323 15.305 1.00 89.81 103 SER A C 1
ATOM 847 O O . SER A 1 103 ? -15.226 1.313 15.621 1.00 89.81 103 SER A O 1
ATOM 849 N N . TYR A 1 104 ? -15.411 -0.921 15.425 1.00 91.12 104 TYR A N 1
ATOM 850 C CA . TYR A 1 104 ? -14.054 -1.228 15.879 1.00 91.12 104 TYR A CA 1
ATOM 851 C C . TYR A 1 104 ? -12.985 -0.580 14.987 1.00 91.12 104 TYR A C 1
ATOM 853 O O . TYR A 1 104 ? -12.133 0.161 15.479 1.00 91.12 104 TYR A O 1
ATOM 861 N N . ILE A 1 105 ? -13.065 -0.782 13.669 1.00 93.31 105 ILE A N 1
ATOM 862 C CA . ILE A 1 105 ? -12.118 -0.193 12.713 1.00 93.31 105 ILE A CA 1
ATOM 863 C C . ILE A 1 105 ? -12.154 1.339 12.772 1.00 93.31 105 ILE A C 1
ATOM 865 O O . ILE A 1 105 ? -11.110 1.984 12.715 1.00 93.31 105 ILE A O 1
ATOM 869 N N . ASN A 1 106 ? -13.332 1.942 12.948 1.00 92.19 106 ASN A N 1
ATOM 870 C CA . ASN A 1 106 ? -13.461 3.389 13.104 1.00 92.19 106 ASN A CA 1
ATOM 871 C C . ASN A 1 106 ? -12.709 3.915 14.339 1.00 92.19 106 ASN A C 1
ATOM 873 O O . ASN A 1 106 ? -12.068 4.963 14.267 1.00 92.19 106 ASN A O 1
ATOM 877 N N . ILE A 1 107 ? -12.778 3.185 15.455 1.00 90.44 107 ILE A N 1
ATOM 878 C CA . ILE A 1 107 ? -12.042 3.495 16.687 1.00 90.44 107 ILE A CA 1
ATOM 879 C C . ILE A 1 107 ? -10.537 3.359 16.456 1.00 90.44 107 ILE A C 1
ATOM 881 O O . ILE A 1 107 ? -9.784 4.276 16.781 1.00 90.44 107 ILE A O 1
ATOM 885 N N . LEU A 1 108 ? -10.108 2.252 15.847 1.00 91.88 108 LEU A N 1
ATOM 886 C CA . LEU A 1 108 ? -8.704 1.991 15.542 1.00 91.88 108 LEU A CA 1
ATOM 887 C C . LEU A 1 108 ? -8.116 3.095 14.656 1.00 91.88 108 LEU A C 1
ATOM 889 O O . LEU A 1 108 ? -7.107 3.701 15.007 1.00 91.88 108 LEU A O 1
ATOM 893 N N . LEU A 1 109 ? -8.789 3.447 13.560 1.00 92.94 109 LEU A N 1
ATOM 894 C CA . LEU A 1 109 ? -8.375 4.557 12.697 1.00 92.94 109 LEU A CA 1
ATOM 895 C C . LEU A 1 109 ? -8.492 5.922 13.390 1.00 92.94 109 LEU A C 1
ATOM 897 O O . LEU A 1 109 ? -7.854 6.883 12.972 1.00 92.94 109 LEU A O 1
ATOM 901 N N . GLY A 1 110 ? -9.302 6.050 14.440 1.00 91.25 110 GLY A N 1
ATOM 902 C CA . GLY A 1 110 ? -9.316 7.231 15.301 1.00 91.25 110 GLY A CA 1
ATOM 903 C C . GLY A 1 110 ? -7.992 7.449 16.036 1.00 91.25 110 GLY A C 1
ATOM 904 O O . GLY A 1 110 ? -7.594 8.597 16.206 1.00 91.25 110 GLY A O 1
ATOM 905 N N . VAL A 1 111 ? -7.309 6.367 16.420 1.00 89.62 111 VAL A N 1
ATOM 906 C CA . VAL A 1 111 ? -6.046 6.406 17.172 1.00 89.62 111 VAL A CA 1
ATOM 907 C C . VAL A 1 111 ? -4.833 6.376 16.240 1.00 89.62 111 VAL A C 1
ATOM 909 O O . VAL A 1 111 ? -3.941 7.203 16.380 1.00 89.62 111 VAL A O 1
ATOM 912 N N . PHE A 1 112 ? -4.802 5.459 15.269 1.00 89.75 112 PHE A N 1
ATOM 913 C CA . PHE A 1 112 ? -3.585 5.176 14.498 1.00 89.75 112 PHE A CA 1
ATOM 914 C C . PHE A 1 112 ? -3.416 6.013 13.225 1.00 89.75 112 PHE A C 1
ATOM 916 O O . PHE A 1 112 ? -2.288 6.187 12.780 1.00 89.75 112 PHE A O 1
ATOM 923 N N . TYR A 1 113 ? -4.485 6.562 12.635 1.00 91.06 113 TYR A N 1
ATOM 924 C CA . TYR A 1 113 ? -4.425 7.172 11.291 1.00 91.06 113 TYR A CA 1
ATOM 925 C C . TYR A 1 113 ? -3.493 8.393 11.177 1.00 91.06 113 TYR A C 1
ATOM 927 O O . TYR A 1 113 ? -2.988 8.699 10.094 1.00 91.06 113 TYR A O 1
ATOM 935 N N . SER A 1 114 ? -3.266 9.120 12.276 1.00 88.75 114 SER A N 1
ATOM 936 C CA . SER A 1 114 ? -2.332 10.254 12.302 1.00 88.75 114 SER A CA 1
ATOM 937 C C . SER A 1 114 ? -0.865 9.825 12.246 1.00 88.75 114 SER A C 1
ATOM 939 O O . SER A 1 114 ? -0.028 10.637 11.864 1.00 88.75 114 SER A O 1
ATOM 941 N N . VAL A 1 115 ? -0.559 8.577 12.610 1.00 85.81 115 VAL A N 1
ATOM 942 C CA . VAL A 1 115 ? 0.813 8.068 12.747 1.00 85.81 115 VAL A CA 1
ATOM 943 C C . VAL A 1 115 ? 1.121 6.985 11.706 1.00 85.81 115 VAL A C 1
ATOM 945 O O . VAL A 1 115 ? 2.236 6.930 11.194 1.00 85.81 115 VAL A O 1
ATOM 948 N N . CYS A 1 116 ? 0.135 6.155 11.357 1.00 87.06 116 CYS A N 1
ATOM 949 C CA . CYS A 1 116 ? 0.243 5.043 10.419 1.00 87.06 116 CYS A CA 1
ATOM 950 C C . CYS A 1 116 ? -0.892 5.079 9.390 1.00 87.06 116 CYS A C 1
ATOM 952 O O . CYS A 1 116 ? -2.071 5.097 9.751 1.00 87.06 116 CYS A O 1
ATOM 954 N N . ARG A 1 117 ? -0.532 5.032 8.104 1.00 90.00 117 ARG A N 1
ATOM 955 C CA . ARG A 1 117 ? -1.478 4.893 6.983 1.00 90.00 117 ARG A CA 1
ATOM 956 C C . ARG A 1 117 ? -1.237 3.645 6.131 1.00 90.00 117 ARG A C 1
ATOM 958 O O . ARG A 1 117 ? -1.994 3.406 5.196 1.00 90.00 117 ARG A O 1
ATOM 965 N N . ASP A 1 118 ? -0.225 2.834 6.458 1.00 90.81 118 ASP A N 1
ATOM 966 C CA . ASP A 1 118 ? 0.020 1.571 5.755 1.00 90.81 118 ASP A CA 1
ATOM 967 C C . ASP A 1 118 ? -1.119 0.588 6.072 1.00 90.81 118 ASP A C 1
ATOM 969 O O . ASP A 1 118 ? -1.341 0.189 7.218 1.00 90.81 118 ASP A O 1
ATOM 973 N N . LEU A 1 119 ? -1.857 0.199 5.033 1.00 91.69 119 LEU A N 1
ATOM 974 C CA . LEU A 1 119 ? -2.998 -0.706 5.133 1.00 91.69 119 LEU A CA 1
ATOM 975 C C . LEU A 1 119 ? -2.627 -2.066 5.749 1.00 91.69 119 LEU A C 1
ATOM 977 O O . LEU A 1 119 ? -3.436 -2.655 6.469 1.00 91.69 119 LEU A O 1
ATOM 981 N N . ARG A 1 120 ? -1.432 -2.590 5.459 1.00 90.19 120 ARG A N 1
ATOM 982 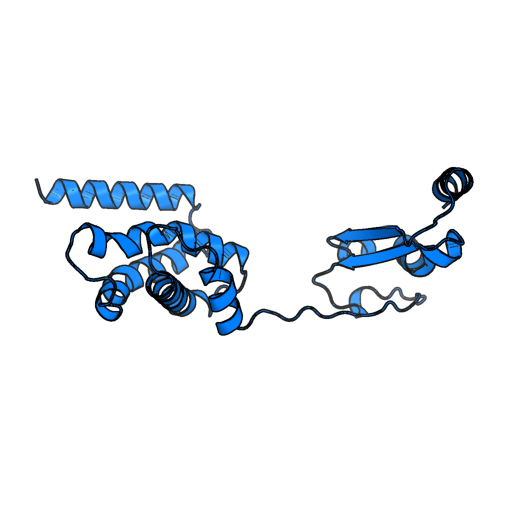C CA . ARG A 1 120 ? -0.966 -3.891 5.960 1.00 90.19 120 ARG A CA 1
ATOM 983 C C . ARG A 1 120 ? -0.692 -3.815 7.455 1.00 90.19 120 ARG A C 1
ATOM 985 O O . ARG A 1 120 ? -1.147 -4.698 8.180 1.00 90.19 120 ARG A O 1
ATOM 992 N N . GLU A 1 121 ? -0.028 -2.753 7.899 1.00 89.94 121 GLU A N 1
ATOM 993 C CA . GLU A 1 121 ? 0.247 -2.503 9.318 1.00 89.94 121 GLU A CA 1
ATOM 994 C C . GLU A 1 121 ? -1.049 -2.276 10.099 1.00 89.94 121 GLU A C 1
ATOM 996 O O . GLU A 1 121 ? -1.295 -2.924 11.115 1.00 89.94 121 GLU A O 1
ATOM 1001 N N . LEU A 1 122 ? -1.953 -1.441 9.576 1.00 92.19 122 LEU A N 1
ATOM 1002 C CA . LEU A 1 122 ? -3.269 -1.223 10.181 1.00 92.19 122 LEU A CA 1
ATOM 1003 C C . LEU A 1 122 ? -4.084 -2.519 10.269 1.00 92.19 122 LEU A C 1
ATOM 1005 O O . LEU A 1 122 ? -4.759 -2.751 11.271 1.00 92.19 122 LEU A O 1
ATOM 1009 N N . ARG A 1 123 ? -4.001 -3.392 9.257 1.00 91.75 123 ARG A N 1
ATOM 1010 C CA . ARG A 1 123 ? -4.643 -4.714 9.280 1.00 91.75 123 ARG A CA 1
ATOM 1011 C C . ARG A 1 123 ? -4.039 -5.622 10.351 1.00 91.75 123 ARG A C 1
ATOM 1013 O O . ARG A 1 123 ? -4.787 -6.325 11.026 1.00 91.75 123 ARG A O 1
ATOM 1020 N N . HIS A 1 124 ? -2.719 -5.609 10.515 1.00 88.56 124 HIS A N 1
ATOM 1021 C CA . HIS A 1 124 ? -2.051 -6.374 11.565 1.00 88.56 124 HIS A CA 1
ATOM 1022 C C . HIS A 1 124 ? -2.461 -5.882 12.961 1.00 88.56 124 HIS A C 1
ATOM 1024 O O . HIS A 1 124 ? -2.915 -6.677 13.783 1.00 88.56 124 HIS A O 1
ATOM 1030 N N . LEU A 1 125 ? -2.416 -4.568 13.196 1.00 88.94 125 LEU A N 1
ATOM 1031 C CA . LEU A 1 125 ? -2.851 -3.945 14.450 1.00 88.94 125 LEU A CA 1
ATOM 1032 C C . LEU A 1 125 ? -4.331 -4.211 14.752 1.00 88.94 125 LEU A C 1
ATOM 1034 O O . LEU A 1 125 ? -4.695 -4.404 15.914 1.00 88.94 125 LEU A O 1
ATOM 1038 N N . ALA A 1 126 ? -5.176 -4.241 13.719 1.00 90.88 126 ALA A N 1
ATOM 1039 C CA . ALA A 1 126 ? -6.584 -4.592 13.849 1.00 90.88 126 ALA A CA 1
ATOM 1040 C C . ALA A 1 126 ? -6.774 -6.050 14.278 1.00 90.88 126 ALA A C 1
ATOM 1042 O O . ALA A 1 126 ? -7.588 -6.326 15.149 1.00 90.88 126 ALA A O 1
ATOM 1043 N N . ALA A 1 127 ? -6.020 -6.991 13.711 1.00 89.31 127 ALA A N 1
ATOM 1044 C CA . ALA A 1 127 ? -6.099 -8.389 14.128 1.00 89.31 127 ALA A CA 1
ATOM 1045 C C . ALA A 1 127 ? -5.625 -8.576 15.581 1.00 89.31 127 ALA A C 1
ATOM 1047 O O . ALA A 1 127 ? -6.313 -9.217 16.372 1.00 89.31 127 ALA A O 1
ATOM 1048 N N . LEU A 1 128 ? -4.500 -7.950 15.941 1.00 87.19 128 LEU A N 1
ATOM 1049 C CA . LEU A 1 128 ? -3.866 -8.069 17.256 1.00 87.19 128 LEU A CA 1
ATOM 1050 C C . LEU A 1 128 ? -4.742 -7.536 18.400 1.00 87.19 128 LEU A C 1
ATOM 1052 O O . LEU A 1 128 ? -4.790 -8.112 19.481 1.00 87.19 128 LEU A O 1
ATOM 1056 N N . ASN A 1 129 ? -5.447 -6.425 18.175 1.00 88.94 129 ASN A N 1
ATOM 1057 C CA . ASN A 1 129 ? -6.214 -5.759 19.230 1.00 88.94 129 ASN A CA 1
ATOM 1058 C C . ASN A 1 129 ? -7.706 -6.129 19.241 1.00 88.94 129 ASN A C 1
ATOM 1060 O O . ASN A 1 129 ? -8.448 -5.635 20.093 1.00 88.94 129 ASN A O 1
ATOM 1064 N N . PHE A 1 130 ? -8.176 -6.961 18.306 1.00 89.12 130 PHE A N 1
ATOM 1065 C CA . PHE A 1 130 ? -9.599 -7.290 18.209 1.00 89.12 130 PHE A CA 1
ATOM 1066 C C . PHE A 1 130 ? -10.091 -8.167 19.369 1.00 89.12 130 PHE A C 1
ATOM 1068 O O . PHE A 1 130 ? -11.199 -7.953 19.859 1.00 89.12 130 PHE A O 1
ATOM 1075 N N . SER A 1 131 ? -9.268 -9.096 19.864 1.00 86.56 131 SER A N 1
ATOM 1076 C CA . SER A 1 131 ? -9.596 -9.917 21.042 1.00 86.56 131 SER A CA 1
ATOM 1077 C C . SER A 1 131 ? -9.891 -9.041 22.263 1.00 86.56 131 SER A C 1
ATOM 1079 O O . SER A 1 131 ? -10.954 -9.145 22.873 1.00 86.56 131 SER A O 1
ATOM 1081 N N . LYS A 1 132 ? -9.015 -8.068 22.543 1.00 86.31 132 LYS A N 1
ATOM 1082 C CA . LYS A 1 132 ? -9.180 -7.125 23.659 1.00 86.31 132 LYS A CA 1
ATOM 1083 C C . LYS A 1 132 ? -10.385 -6.197 23.495 1.00 86.31 132 LYS A C 1
ATOM 1085 O O . LYS A 1 132 ? -10.977 -5.758 24.479 1.00 86.31 132 LYS A O 1
ATOM 1090 N N . PHE A 1 133 ? -10.785 -5.915 22.255 1.00 87.44 133 PHE A N 1
ATOM 1091 C CA . PHE A 1 133 ? -12.024 -5.189 21.973 1.00 87.44 133 PHE A CA 1
ATOM 1092 C C . PHE A 1 133 ? -13.275 -5.985 22.351 1.00 87.44 133 PHE A C 1
ATOM 1094 O O . PHE A 1 133 ? -14.263 -5.402 22.799 1.00 87.44 133 PHE A O 1
ATOM 1101 N N . CYS A 1 134 ? -13.233 -7.305 22.173 1.00 86.81 134 CYS A N 1
ATOM 1102 C CA . CYS A 1 134 ? -14.364 -8.196 22.409 1.00 86.81 134 CYS A CA 1
ATOM 1103 C C . CYS A 1 134 ? -14.515 -8.614 23.879 1.00 86.81 134 CYS A C 1
ATOM 1105 O O . CYS A 1 134 ? -15.620 -8.962 24.289 1.00 86.81 134 CYS A O 1
ATOM 1107 N N . GLU A 1 135 ? -13.462 -8.504 24.693 1.00 86.62 135 GLU A N 1
ATOM 1108 C CA . GLU A 1 135 ? -13.454 -8.926 26.104 1.00 86.62 135 GLU A CA 1
ATOM 1109 C C . GLU A 1 135 ? -14.648 -8.391 26.936 1.00 86.62 135 GLU A C 1
ATOM 1111 O O . GLU A 1 135 ? -15.273 -9.171 27.660 1.00 86.62 135 GLU A O 1
ATOM 1116 N N . PRO A 1 136 ? -15.073 -7.110 26.835 1.00 84.75 136 PRO A N 1
ATOM 1117 C CA . PRO A 1 136 ? -16.240 -6.631 27.579 1.00 84.75 136 PRO A CA 1
ATOM 1118 C C . PRO A 1 136 ? -17.570 -7.247 27.124 1.00 84.75 136 PRO A C 1
ATOM 1120 O O . PRO A 1 136 ? -18.509 -7.282 27.923 1.00 84.75 136 PRO A O 1
ATOM 1123 N N . LEU A 1 137 ? -17.669 -7.704 25.868 1.00 85.25 137 LEU A N 1
ATOM 1124 C CA . LEU A 1 137 ? -18.849 -8.410 25.354 1.00 85.25 137 LEU A CA 1
ATOM 1125 C C . LEU A 1 137 ? -18.882 -9.833 25.900 1.00 85.25 137 LEU A C 1
ATOM 1127 O O . LEU A 1 137 ? -19.919 -10.273 26.388 1.00 85.25 137 LEU A O 1
ATOM 1131 N N . GLU A 1 138 ? -17.746 -10.525 25.844 1.00 84.06 138 GLU A N 1
ATOM 1132 C CA . GLU A 1 138 ? -17.607 -11.901 26.330 1.00 84.06 138 GLU A CA 1
ATOM 1133 C C . GLU A 1 138 ? -17.833 -11.984 27.843 1.00 84.06 138 GLU A C 1
ATOM 1135 O O . GLU A 1 138 ? -18.517 -12.883 28.327 1.00 84.06 138 GLU A O 1
ATOM 1140 N N . ALA A 1 139 ? -17.366 -10.981 28.590 1.00 85.31 139 ALA A N 1
ATOM 1141 C CA . ALA A 1 139 ? -17.610 -10.856 30.024 1.00 85.31 139 ALA A CA 1
ATOM 1142 C C . ALA A 1 139 ? -19.029 -10.361 30.385 1.00 85.31 139 ALA A C 1
ATOM 1144 O O . ALA A 1 139 ? -19.316 -10.157 31.567 1.00 85.31 139 ALA A O 1
ATOM 1145 N N . GLY A 1 140 ? -19.899 -10.085 29.404 1.00 83.25 140 GLY A N 1
ATOM 1146 C CA . GLY A 1 140 ? -21.264 -9.586 29.623 1.00 83.25 140 GLY A CA 1
ATOM 1147 C C . GLY A 1 140 ? -21.353 -8.171 30.219 1.00 83.25 140 GLY A C 1
ATOM 1148 O O . GLY A 1 140 ? -22.417 -7.758 30.679 1.00 83.25 140 GLY A O 1
ATOM 1149 N N . LYS A 1 141 ? -20.249 -7.413 30.224 1.00 82.06 141 LYS A N 1
ATOM 1150 C CA . LYS A 1 141 ? -20.150 -6.062 30.812 1.00 82.06 141 LYS A CA 1
ATOM 1151 C C . LYS A 1 141 ? -20.637 -4.961 29.862 1.00 82.06 141 LYS A C 1
ATOM 1153 O O . LYS A 1 141 ? -20.962 -3.860 30.314 1.00 82.06 141 LYS A O 1
ATOM 1158 N N . ALA A 1 142 ? -20.675 -5.235 28.559 1.00 81.94 142 ALA A N 1
ATOM 1159 C CA . ALA A 1 142 ? -21.129 -4.311 27.525 1.00 81.94 142 ALA A CA 1
ATOM 1160 C C . ALA A 1 142 ? -21.897 -5.046 26.419 1.00 81.94 142 ALA A C 1
ATOM 1162 O O . ALA A 1 142 ? -21.624 -6.207 26.121 1.00 81.94 142 ALA A O 1
ATOM 1163 N N . LYS A 1 143 ? -22.848 -4.357 25.782 1.00 81.12 143 LYS A N 1
ATOM 1164 C CA . LYS A 1 143 ? -23.514 -4.854 24.569 1.00 81.12 143 LYS A CA 1
ATOM 1165 C C . LYS A 1 143 ? -22.764 -4.387 23.321 1.00 81.12 143 LYS A C 1
ATOM 1167 O O . LYS A 1 143 ? -22.106 -3.352 23.345 1.00 81.12 143 LYS A O 1
ATOM 1172 N N . ALA A 1 144 ? -22.950 -5.080 22.196 1.00 74.56 144 ALA A N 1
ATOM 1173 C CA . ALA A 1 144 ? -22.374 -4.681 20.905 1.00 74.56 144 ALA A CA 1
ATOM 1174 C C . ALA A 1 144 ? -22.763 -3.251 20.464 1.00 74.56 144 ALA A C 1
ATOM 1176 O O . ALA A 1 144 ? -22.012 -2.606 19.739 1.00 74.56 144 ALA A O 1
ATOM 1177 N N . GLY A 1 145 ? -23.913 -2.740 20.926 1.00 76.25 145 GLY A N 1
ATOM 1178 C CA . GLY A 1 145 ? -24.358 -1.364 20.678 1.00 76.25 145 GLY A CA 1
ATOM 1179 C C . GLY A 1 145 ? -23.743 -0.301 21.599 1.00 76.25 145 GLY A C 1
ATOM 1180 O O . GLY A 1 145 ? -23.863 0.885 21.307 1.00 76.25 145 GLY A O 1
ATOM 1181 N N . ASP A 1 146 ? -23.062 -0.688 22.684 1.00 80.31 146 ASP A N 1
ATOM 1182 C CA . ASP A 1 146 ? -22.475 0.240 23.664 1.00 80.31 146 ASP A CA 1
ATOM 1183 C C . ASP A 1 146 ? -21.107 0.777 23.191 1.00 80.31 146 ASP A C 1
ATOM 1185 O O . ASP A 1 146 ? -20.102 0.702 23.906 1.00 80.31 146 ASP A O 1
ATOM 1189 N N . THR A 1 147 ? -21.050 1.336 21.979 1.00 74.25 147 THR A N 1
ATOM 1190 C CA . THR A 1 147 ? -19.811 1.780 21.305 1.00 74.25 147 THR A CA 1
ATOM 1191 C C . THR A 1 147 ? -18.931 2.678 22.175 1.00 74.25 147 THR A C 1
ATOM 1193 O O . THR A 1 147 ? -17.718 2.490 22.217 1.00 74.25 147 THR A O 1
ATOM 1196 N N . HIS A 1 148 ? -19.524 3.600 22.939 1.00 77.12 148 HIS A N 1
ATOM 1197 C CA . HIS A 1 148 ? -18.787 4.482 23.849 1.00 77.12 148 HIS A CA 1
ATOM 1198 C C . HIS A 1 148 ? -18.119 3.732 25.019 1.00 77.12 148 HIS A C 1
ATOM 1200 O O . HIS A 1 148 ? -17.001 4.067 25.411 1.00 77.12 148 HIS A O 1
ATOM 1206 N N . LYS A 1 149 ? -18.768 2.701 25.582 1.00 80.50 149 LYS A N 1
ATOM 1207 C CA . LYS A 1 149 ? -18.173 1.892 26.664 1.00 80.50 149 LYS A CA 1
ATOM 1208 C C . LYS A 1 149 ? -17.023 1.036 26.141 1.00 80.50 149 LYS A C 1
ATOM 1210 O O . LYS A 1 149 ? -15.993 0.943 26.801 1.00 80.50 149 LYS A O 1
ATOM 1215 N N . LEU A 1 150 ? -17.190 0.458 24.952 1.00 81.44 150 LEU A N 1
ATOM 1216 C CA . LEU A 1 150 ? -16.156 -0.340 24.289 1.00 81.44 150 LEU A CA 1
ATOM 1217 C C . LEU A 1 150 ? -14.940 0.511 23.929 1.00 81.44 150 LEU A C 1
ATOM 1219 O O . LEU A 1 150 ? -13.807 0.112 24.189 1.00 81.44 150 LEU A O 1
ATOM 1223 N N . TRP A 1 151 ? -15.182 1.718 23.414 1.00 81.00 151 TRP A N 1
ATOM 1224 C CA . TRP A 1 151 ? -14.136 2.696 23.145 1.00 81.00 151 TRP A CA 1
ATOM 1225 C C . TRP A 1 151 ? -13.356 3.053 24.408 1.00 81.00 151 TRP A C 1
ATOM 1227 O O . TRP A 1 151 ? -12.141 2.900 24.427 1.00 81.00 151 TRP A O 1
ATOM 1237 N N . LYS A 1 152 ? -14.043 3.445 25.488 1.00 81.69 152 LYS A N 1
ATOM 1238 C CA . LYS A 1 152 ? -13.390 3.847 26.743 1.00 81.69 152 LYS A CA 1
ATOM 1239 C C . LYS A 1 152 ? -12.549 2.722 27.362 1.00 81.69 152 LYS A C 1
ATOM 1241 O O . LYS A 1 152 ? -11.568 3.005 28.039 1.00 81.69 152 LYS A O 1
ATOM 1246 N N . ASN A 1 153 ? -12.933 1.464 27.134 1.00 80.50 153 ASN A N 1
ATOM 1247 C CA . ASN A 1 153 ? -12.179 0.302 27.594 1.00 80.50 153 ASN A CA 1
ATOM 1248 C C . ASN A 1 153 ? -10.891 0.085 26.786 1.00 80.50 153 ASN A C 1
ATOM 1250 O O . ASN A 1 153 ? -9.842 -0.165 27.370 1.00 80.50 153 ASN A O 1
ATOM 1254 N N . ILE A 1 154 ? -10.959 0.183 25.453 1.00 84.12 154 ILE A N 1
ATOM 1255 C CA . ILE A 1 154 ? -9.821 -0.163 24.590 1.00 84.12 154 ILE A CA 1
ATOM 1256 C C . ILE A 1 154 ? -8.918 1.023 24.238 1.00 84.12 154 ILE A C 1
ATOM 1258 O O . ILE A 1 154 ? -7.751 0.825 23.919 1.00 84.12 154 ILE A O 1
ATOM 1262 N N . GLU A 1 155 ? -9.414 2.259 24.274 1.00 83.00 155 GLU A N 1
ATOM 1263 C CA . GLU A 1 155 ? -8.652 3.440 23.851 1.00 83.00 155 GLU A CA 1
ATOM 1264 C C . GLU A 1 155 ? -7.291 3.569 24.569 1.00 83.00 155 GLU A C 1
ATOM 1266 O O . GLU A 1 155 ? -6.291 3.774 23.872 1.00 83.00 155 GLU A O 1
ATOM 1271 N N . PRO A 1 156 ? -7.182 3.398 25.906 1.00 85.88 156 PRO A N 1
ATOM 1272 C CA . PRO A 1 156 ? -5.886 3.452 26.584 1.00 85.88 156 PRO A CA 1
ATOM 1273 C C . PRO A 1 156 ? -4.930 2.359 26.092 1.00 85.88 156 PRO A C 1
ATOM 1275 O O . PRO A 1 156 ? -3.743 2.616 25.891 1.00 85.88 156 PRO A O 1
ATOM 1278 N N . HIS A 1 157 ? -5.463 1.160 25.837 1.00 84.62 157 HIS A N 1
ATOM 1279 C CA . HIS A 1 157 ? -4.707 0.019 25.322 1.00 84.62 157 HIS A CA 1
ATOM 1280 C C . HIS A 1 157 ? -4.176 0.283 23.910 1.00 84.62 157 HIS A C 1
ATOM 1282 O O . HIS A 1 157 ? -2.996 0.070 23.643 1.00 84.62 157 HIS A O 1
ATOM 1288 N N . LEU A 1 158 ? -5.007 0.837 23.020 1.00 84.38 158 LEU A N 1
ATOM 1289 C CA . LEU A 1 158 ? -4.585 1.209 21.666 1.00 84.38 158 LEU A CA 1
ATOM 1290 C C . LEU A 1 158 ? -3.526 2.316 21.678 1.00 84.38 158 LEU A C 1
ATOM 1292 O O . LEU A 1 158 ? -2.576 2.250 20.903 1.00 84.38 158 LEU A O 1
ATOM 1296 N N . LYS A 1 159 ? -3.646 3.311 22.566 1.00 83.94 159 LYS A N 1
ATOM 1297 C CA . LYS A 1 159 ? -2.620 4.357 22.720 1.00 83.94 159 LYS A CA 1
ATOM 1298 C C . LYS A 1 159 ? -1.287 3.779 23.203 1.00 83.94 159 LYS A C 1
ATOM 1300 O O . LYS A 1 159 ? -0.247 4.168 22.678 1.00 83.94 159 LYS A O 1
ATOM 1305 N N . LYS A 1 160 ? -1.311 2.819 24.136 1.00 82.69 160 LYS A N 1
ATOM 1306 C CA . LYS A 1 160 ? -0.110 2.095 24.589 1.00 82.69 160 LYS A CA 1
ATOM 1307 C C . LYS A 1 160 ? 0.502 1.268 23.450 1.00 82.69 160 LYS A C 1
ATOM 1309 O O . LYS A 1 160 ? 1.707 1.343 23.228 1.00 82.69 160 LYS A O 1
ATOM 1314 N N . ALA A 1 161 ? -0.320 0.551 22.678 1.00 77.06 161 ALA A N 1
ATOM 1315 C CA . ALA A 1 161 ? 0.123 -0.218 21.510 1.00 77.06 161 ALA A CA 1
ATOM 1316 C C . ALA A 1 161 ? 0.744 0.676 20.420 1.00 77.06 161 ALA A C 1
ATOM 1318 O O . ALA A 1 161 ? 1.748 0.316 19.809 1.00 77.06 161 ALA A O 1
ATOM 1319 N N . MET A 1 162 ? 0.190 1.873 20.208 1.00 79.44 162 MET A N 1
ATOM 1320 C CA . MET A 1 162 ? 0.745 2.876 19.295 1.00 79.44 162 MET A CA 1
ATOM 1321 C C . MET A 1 162 ? 2.133 3.361 19.728 1.00 79.44 162 MET A C 1
ATOM 1323 O O . MET A 1 162 ? 2.989 3.576 18.878 1.00 79.44 162 MET A O 1
ATOM 1327 N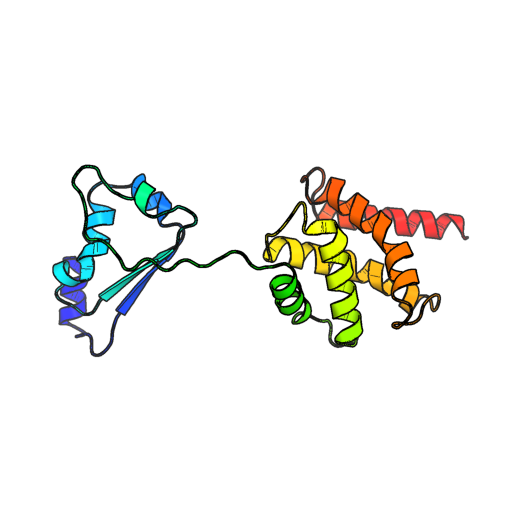 N . GLN A 1 163 ? 2.378 3.520 21.029 1.00 73.94 163 GLN A N 1
ATOM 1328 C CA . GLN A 1 163 ? 3.682 3.960 21.535 1.00 73.94 163 GLN A CA 1
ATOM 1329 C C . GLN A 1 163 ? 4.748 2.857 21.495 1.00 73.94 163 GLN A C 1
ATOM 1331 O O . GLN A 1 163 ? 5.920 3.166 21.372 1.00 73.94 163 GLN A O 1
ATOM 1336 N N . THR A 1 164 ? 4.362 1.583 21.547 1.00 71.06 164 THR A N 1
ATOM 1337 C CA . THR A 1 164 ? 5.299 0.463 21.770 1.00 71.06 164 THR A CA 1
ATOM 1338 C C . THR A 1 164 ? 5.510 -0.407 20.529 1.00 71.06 164 THR A C 1
ATOM 1340 O O . THR A 1 164 ? 6.641 -0.618 20.093 1.00 71.06 164 THR A O 1
ATOM 1343 N N . VAL A 1 165 ? 4.426 -0.893 19.916 1.00 62.12 165 VAL A N 1
ATOM 1344 C CA . VAL A 1 165 ? 4.469 -1.818 18.770 1.00 62.12 165 VAL A CA 1
ATOM 1345 C C . VAL A 1 165 ? 4.774 -1.065 17.480 1.00 62.12 165 VAL A C 1
ATOM 1347 O O . VAL A 1 165 ? 5.601 -1.496 16.681 1.00 62.12 165 VAL A O 1
ATOM 1350 N N . TYR A 1 166 ? 4.145 0.096 17.283 1.00 57.94 166 TYR A N 1
ATOM 1351 C CA . TYR A 1 166 ? 4.340 0.872 16.058 1.00 57.94 166 TYR A CA 1
ATOM 1352 C C . TYR A 1 166 ? 5.721 1.542 15.991 1.00 57.94 166 TYR A C 1
ATOM 1354 O O . TYR A 1 166 ? 6.347 1.552 14.934 1.00 57.94 166 TYR A O 1
ATOM 1362 N N . LEU A 1 167 ? 6.246 2.027 17.123 1.00 61.12 167 LEU A N 1
ATOM 1363 C CA . LEU A 1 167 ? 7.623 2.536 17.210 1.00 61.12 167 LEU A CA 1
ATOM 1364 C C . LEU A 1 167 ? 8.681 1.413 17.221 1.00 61.12 167 LEU A C 1
ATOM 1366 O O . LEU A 1 167 ? 9.872 1.704 17.295 1.00 61.12 167 LEU A O 1
ATOM 1370 N N . ARG A 1 168 ? 8.257 0.142 17.097 1.00 59.09 168 ARG A N 1
ATOM 1371 C CA . ARG A 1 168 ? 9.099 -1.067 17.144 1.00 59.09 168 ARG A CA 1
ATOM 1372 C C . ARG A 1 168 ? 9.986 -1.148 18.389 1.00 59.09 168 ARG A C 1
ATOM 1374 O O . ARG A 1 168 ? 11.078 -1.708 18.329 1.00 59.09 168 ARG A O 1
ATOM 1381 N N . GLU A 1 169 ? 9.526 -0.624 19.521 1.00 52.41 169 GLU A N 1
ATOM 1382 C CA . GLU A 1 169 ? 10.220 -0.811 20.800 1.00 52.41 169 GLU A CA 1
ATOM 1383 C C . GLU A 1 169 ? 10.121 -2.272 21.269 1.00 52.41 169 GLU A C 1
ATOM 1385 O O . GLU A 1 169 ? 11.015 -2.783 21.940 1.00 52.41 169 GLU A O 1
ATOM 1390 N N . VAL A 1 170 ? 9.054 -2.965 20.860 1.00 52.28 170 VAL A N 1
ATOM 1391 C CA . VAL A 1 170 ? 8.799 -4.385 21.123 1.00 52.28 170 VAL A CA 1
ATOM 1392 C C . VAL A 1 170 ? 8.180 -5.053 19.897 1.00 52.28 170 VAL A C 1
ATOM 1394 O O . VAL A 1 170 ? 7.371 -4.460 19.182 1.00 52.28 170 VAL A O 1
ATOM 1397 N N . SER A 1 171 ? 8.567 -6.304 19.644 1.00 64.12 171 SER A N 1
ATOM 1398 C CA . SER A 1 171 ? 7.969 -7.130 18.586 1.00 64.12 171 SER A CA 1
ATOM 1399 C C . SER A 1 171 ? 6.507 -7.475 18.894 1.00 64.12 171 SER A C 1
ATOM 1401 O O . SER A 1 171 ? 6.099 -7.511 20.055 1.00 64.12 171 SER A O 1
ATOM 1403 N N . SER A 1 172 ? 5.721 -7.800 17.863 1.00 62.25 172 SER A N 1
ATOM 1404 C CA . SER A 1 172 ? 4.328 -8.250 18.015 1.00 62.25 172 SER A CA 1
ATOM 1405 C C . SER A 1 172 ? 4.192 -9.459 18.950 1.00 62.25 172 SER A C 1
ATOM 1407 O O . SER A 1 172 ? 3.280 -9.495 19.767 1.00 62.25 172 SER A O 1
ATOM 1409 N N . LEU A 1 173 ? 5.151 -10.390 18.917 1.00 61.25 173 LEU A N 1
ATOM 1410 C CA . LEU A 1 173 ? 5.201 -11.548 19.820 1.00 61.25 173 LEU A CA 1
ATOM 1411 C C . LEU A 1 173 ? 5.433 -11.149 21.282 1.00 61.25 173 LEU A C 1
ATOM 1413 O O . LEU A 1 173 ? 4.787 -11.678 22.182 1.00 61.25 173 LEU A O 1
ATOM 1417 N N . GLN A 1 174 ? 6.344 -10.206 21.534 1.00 64.62 174 GLN A N 1
ATOM 1418 C CA . GLN A 1 174 ? 6.577 -9.691 22.887 1.00 64.62 174 GLN A CA 1
ATOM 1419 C C . GLN A 1 174 ? 5.350 -8.940 23.406 1.00 64.62 174 GLN A C 1
ATOM 1421 O O . GLN A 1 174 ? 5.033 -9.027 24.586 1.00 64.62 174 GLN A O 1
ATOM 1426 N N . TRP A 1 175 ? 4.631 -8.242 22.528 1.00 68.69 175 TRP A N 1
ATOM 1427 C CA . TRP A 1 175 ? 3.382 -7.582 22.888 1.00 68.69 175 TRP A CA 1
ATOM 1428 C C . TRP A 1 175 ? 2.283 -8.577 23.278 1.00 68.69 175 TRP A C 1
ATOM 1430 O O . TRP A 1 175 ? 1.645 -8.400 24.313 1.00 68.69 175 TRP A O 1
ATOM 1440 N N . GLU A 1 176 ? 2.105 -9.652 22.507 1.00 70.50 176 GLU A N 1
ATOM 1441 C CA . GLU A 1 176 ? 1.178 -10.741 22.849 1.00 70.50 176 GLU A CA 1
ATOM 1442 C C . GLU A 1 176 ? 1.544 -11.397 24.193 1.00 70.50 176 GLU A C 1
ATOM 1444 O O . GLU A 1 176 ? 0.664 -11.686 25.002 1.00 70.50 176 GLU A O 1
ATOM 1449 N N . GLN A 1 177 ? 2.839 -11.577 24.479 1.00 74.19 177 GLN A N 1
ATOM 1450 C CA . GLN A 1 177 ? 3.317 -12.098 25.767 1.00 74.19 177 GLN A CA 1
ATOM 1451 C C . GLN A 1 177 ? 3.036 -11.141 26.930 1.00 74.19 177 GLN A C 1
ATOM 1453 O O . GLN A 1 177 ? 2.586 -11.585 27.983 1.00 74.19 177 GLN A O 1
ATOM 1458 N N . ILE A 1 178 ? 3.253 -9.834 26.742 1.00 75.06 178 ILE A N 1
ATOM 1459 C CA . ILE A 1 178 ? 2.921 -8.812 27.747 1.00 75.06 178 ILE A CA 1
ATOM 1460 C C . ILE A 1 178 ? 1.416 -8.830 28.034 1.00 75.06 178 ILE A C 1
ATOM 1462 O O . ILE A 1 178 ? 1.023 -8.788 29.195 1.00 75.06 178 ILE A O 1
ATOM 1466 N N . GLN A 1 179 ? 0.574 -8.964 27.005 1.00 70.25 179 GLN A N 1
ATOM 1467 C CA . GLN A 1 179 ? -0.875 -9.090 27.185 1.00 70.25 179 GLN A CA 1
ATOM 1468 C C . GLN A 1 179 ? -1.243 -10.332 28.005 1.00 70.25 179 GLN A C 1
ATOM 1470 O O . GLN A 1 179 ? -2.034 -10.230 28.940 1.00 70.25 179 GLN A O 1
ATOM 1475 N N . GLN A 1 180 ? -0.636 -11.484 27.706 1.00 71.81 180 GLN A N 1
ATOM 1476 C CA . GLN A 1 180 ? -0.871 -12.723 28.454 1.00 71.81 180 GLN A CA 1
ATOM 1477 C C . GLN A 1 180 ? -0.406 -12.620 29.915 1.00 71.81 180 GLN A C 1
ATOM 1479 O O . GLN A 1 180 ? -1.080 -13.130 30.809 1.00 71.81 180 GLN A O 1
ATOM 1484 N N . MET A 1 181 ? 0.716 -11.944 30.175 1.00 70.44 181 MET A N 1
ATOM 1485 C CA . MET A 1 181 ? 1.221 -11.703 31.531 1.00 70.44 181 MET A CA 1
ATOM 1486 C C . MET A 1 181 ? 0.317 -10.748 32.322 1.00 70.44 181 MET A C 1
ATOM 1488 O O . MET A 1 181 ? -0.043 -11.055 33.457 1.00 70.44 181 MET A O 1
ATOM 1492 N N . GLU A 1 182 ? -0.118 -9.638 31.719 1.00 69.75 182 GLU A N 1
ATOM 1493 C CA . GLU A 1 182 ? -1.050 -8.689 32.349 1.00 69.75 182 GLU A CA 1
ATOM 1494 C C . GLU A 1 182 ? -2.410 -9.351 32.663 1.00 69.75 182 GLU A C 1
ATOM 1496 O O . GLU A 1 182 ? -3.032 -9.072 33.694 1.00 69.75 182 GLU A O 1
ATOM 1501 N N . GLU A 1 183 ? -2.871 -10.276 31.816 1.00 62.81 183 GLU A N 1
ATOM 1502 C CA . GLU A 1 183 ? -4.083 -11.073 32.052 1.00 62.81 183 GLU A CA 1
ATOM 1503 C C . GLU A 1 183 ? -3.917 -12.086 33.198 1.00 62.81 183 GLU A C 1
ATOM 1505 O O . GLU A 1 183 ? -4.837 -12.265 34.001 1.00 62.81 183 GLU A O 1
ATOM 1510 N N . GLN A 1 184 ? -2.738 -12.698 33.342 1.00 60.59 184 GLN A N 1
ATOM 1511 C CA . GLN A 1 184 ? -2.434 -13.602 34.458 1.00 60.59 184 GLN A CA 1
ATOM 1512 C C . GLN A 1 184 ? -2.313 -12.860 35.796 1.00 60.59 184 GLN A C 1
ATOM 1514 O O . GLN A 1 184 ? -2.844 -13.328 36.805 1.00 60.59 184 GLN A O 1
ATOM 1519 N N . GLU A 1 185 ? -1.683 -11.684 35.817 1.00 56.69 185 GLU A N 1
ATOM 1520 C CA . GLU A 1 185 ? -1.556 -10.867 37.029 1.00 56.69 185 GLU A CA 1
ATOM 1521 C C . GLU A 1 185 ? -2.907 -10.305 37.488 1.00 56.69 185 GLU A C 1
ATOM 1523 O O . GLU A 1 185 ? -3.240 -10.358 38.673 1.00 56.69 185 GLU A O 1
ATOM 1528 N N . THR A 1 186 ? -3.745 -9.828 36.564 1.00 52.94 186 THR A N 1
ATOM 1529 C CA . THR A 1 186 ? -5.090 -9.331 36.909 1.00 52.94 186 THR A CA 1
ATOM 1530 C C . THR A 1 186 ? -6.052 -10.444 37.341 1.00 52.94 186 THR A C 1
ATOM 1532 O O . THR A 1 186 ? -6.950 -10.188 38.152 1.00 52.94 186 THR A O 1
ATOM 1535 N N . GLY A 1 187 ? -5.849 -11.676 36.864 1.00 50.22 187 GLY A N 1
ATOM 1536 C CA . GLY A 1 187 ? -6.541 -12.874 37.347 1.00 50.22 187 GLY A CA 1
ATOM 1537 C C . GLY A 1 187 ? -6.089 -13.318 38.744 1.00 50.22 187 GLY A C 1
ATOM 1538 O O . GLY A 1 187 ? -6.930 -13.689 39.562 1.00 50.22 187 GLY A O 1
ATOM 1539 N N . ALA A 1 188 ? -4.792 -13.217 39.053 1.00 45.84 188 ALA A N 1
ATOM 1540 C CA . ALA A 1 188 ? -4.223 -13.626 40.341 1.00 45.84 188 ALA A CA 1
ATOM 1541 C C . ALA A 1 188 ? -4.627 -12.717 41.518 1.00 45.84 188 ALA A C 1
ATOM 1543 O O . ALA A 1 188 ? -4.717 -13.183 42.649 1.00 45.84 188 ALA A O 1
ATOM 1544 N N . VAL A 1 189 ? -4.927 -11.437 41.272 1.00 45.06 189 VAL A N 1
ATOM 1545 C CA . VAL A 1 189 ? -5.355 -10.480 42.318 1.00 45.06 189 VAL A CA 1
ATOM 1546 C C . VAL A 1 189 ? -6.844 -10.639 42.693 1.00 45.06 189 VAL A C 1
ATOM 1548 O O . VAL A 1 189 ? -7.320 -10.018 43.642 1.00 45.06 189 VAL A O 1
ATOM 1551 N N . ARG A 1 190 ? -7.606 -11.473 41.970 1.00 43.19 190 ARG A N 1
ATOM 1552 C CA . ARG A 1 190 ? -9.034 -11.753 42.235 1.00 43.19 190 ARG A CA 1
ATOM 1553 C C . ARG A 1 190 ? -9.307 -13.143 42.831 1.00 43.19 190 ARG A C 1
ATOM 1555 O O . ARG A 1 190 ? -10.477 -13.520 42.908 1.00 43.19 190 ARG A O 1
ATOM 1562 N N . GLY A 1 191 ? -8.260 -13.878 43.214 1.00 35.00 191 GLY A N 1
ATOM 1563 C CA . GLY A 1 191 ? -8.338 -15.172 43.904 1.00 35.00 191 GLY A CA 1
ATOM 1564 C C . GLY A 1 191 ? -8.414 -15.037 45.417 1.00 35.00 191 GLY A C 1
ATOM 1565 O O . GLY A 1 191 ? -7.660 -14.201 45.962 1.00 35.00 191 GLY A O 1
#

Secondary structure (DSSP, 8-state):
-HHHHHHHTTS--SSPEEEEESSGGGGGSS-TTHHHHHHTHHHHHTS-EEEEE--SS-GGGG--TT--PPPPP---PPPPHHHHHHHHHTT--TTS-HHHHHHHHHHHHHHHTTT---HHHHHHHHHHHHHHHHHHHHTTSS-TT-HHHHHHHHHHHHHHHHHHTTTTSS-HHHHHHHHHHHHHHHHHTT-

Organism: NCBI:txid1143690

Foldseek 3Di:
DVVLLVVCVVPPDPDAAEAEDEACVVVQVPDPCPVQCLLCVCVVNVHRYDYHYHHPDDCVSSADPVGHDDDDDDDDDQDDLVRLLVVLLVPDDPVDDSVLSSLLLNLLCVQCVVPDRPSVVSSVLSVLCVVVLCVCVVVVNDDSPPSVVSSVRCVVVSNVCCVCDVVPVDDSVVVVVVVVVVVVVVVVVVD